Protein AF-A0AAX2KR47-F1 (afdb_monomer)

Mean predicted aligned error: 14.79 Å

Solvent-accessible surface area (backbone atoms only — not comparable to full-atom values): 19897 Å² total; per-residue (Å²): 99,42,64,70,44,59,33,36,40,36,40,37,37,14,27,56,88,40,86,80,49,62,34,13,30,30,42,74,47,78,45,76,43,51,73,66,91,73,93,83,86,84,72,84,87,53,85,56,82,41,68,33,76,86,22,52,58,87,57,98,86,41,70,37,76,49,79,47,80,48,58,88,61,100,63,68,72,92,28,66,79,88,88,84,87,84,89,69,97,44,74,68,74,68,53,79,80,75,80,68,49,77,36,69,67,80,43,83,48,71,55,79,46,62,45,72,36,90,46,97,84,62,75,76,40,74,33,88,84,54,60,44,36,42,38,38,40,32,29,57,42,67,40,96,62,47,60,72,63,32,51,36,50,36,81,45,89,47,54,65,44,70,45,76,48,78,50,74,50,60,24,37,84,44,74,56,98,92,41,72,27,10,29,40,84,36,76,40,40,28,74,94,48,55,82,60,46,50,42,28,42,63,85,49,89,48,66,80,80,17,45,38,46,79,52,93,57,100,60,92,70,92,56,48,91,52,26,31,33,74,45,84,41,82,93,46,28,25,33,44,34,33,24,51,88,47,44,70,40,48,35,37,36,32,36,25,25,51,39,81,40,83,36,70,41,78,42,85,75,53,43,82,73,72,63,41,69,48,78,48,78,46,67,47,98,88,66,47,42,35,36,41,35,29,72,25,28,36,61,74,43,69,64,80,80,89,66,99,57,96,85,54,72,43,56,37,34,32,39,47,35,63,32,101,86,68,43,51,63,50,77,48,73,63,82,130

Structure (mmCIF, N/CA/C/O backbone):
data_AF-A0AAX2KR47-F1
#
_entry.id   AF-A0AAX2KR47-F1
#
loop_
_atom_site.group_PDB
_atom_site.id
_atom_site.type_symbol
_atom_site.label_atom_id
_atom_site.label_alt_id
_atom_site.label_comp_id
_atom_site.label_asym_id
_atom_site.label_entity_id
_atom_site.label_seq_id
_atom_site.pdbx_PDB_ins_code
_atom_site.Cartn_x
_atom_site.Cartn_y
_atom_site.Cartn_z
_atom_site.occupancy
_atom_site.B_iso_or_equiv
_atom_site.auth_seq_id
_atom_site.auth_comp_id
_atom_site.auth_asym_id
_atom_site.auth_atom_id
_atom_site.pdbx_PDB_model_num
ATOM 1 N N . MET A 1 1 ? -0.836 0.791 -44.572 1.00 51.19 1 MET A N 1
ATOM 2 C CA . MET A 1 1 ? -0.886 1.772 -43.471 1.00 51.19 1 MET A CA 1
ATOM 3 C C . MET A 1 1 ? -2.348 2.103 -43.274 1.00 51.19 1 MET A C 1
ATOM 5 O O . MET A 1 1 ? -2.976 2.379 -44.293 1.00 51.19 1 MET A O 1
ATOM 9 N N . PRO A 1 2 ? -2.886 2.009 -42.049 1.00 55.94 2 PRO A N 1
ATOM 10 C CA . PRO A 1 2 ? -4.302 2.253 -41.813 1.00 55.94 2 PRO A CA 1
ATOM 11 C C . PRO A 1 2 ? -4.667 3.659 -42.298 1.00 55.94 2 PRO A C 1
ATOM 13 O O . PRO A 1 2 ? -3.906 4.610 -42.105 1.00 55.94 2 PRO A O 1
ATOM 16 N N . LYS A 1 3 ? -5.783 3.749 -43.020 1.00 62.38 3 LYS A N 1
ATOM 17 C CA . LYS A 1 3 ? -6.359 5.004 -43.503 1.00 62.38 3 LYS A CA 1
ATOM 18 C C . LYS A 1 3 ? -7.079 5.682 -42.336 1.00 62.38 3 LYS A C 1
ATOM 20 O O . LYS A 1 3 ? -7.532 4.990 -41.423 1.00 62.38 3 LYS A O 1
ATOM 25 N N . ASP A 1 4 ? -7.186 7.004 -42.362 1.00 71.38 4 ASP A N 1
ATOM 26 C CA . ASP A 1 4 ? -8.007 7.712 -41.381 1.00 71.38 4 ASP A CA 1
ATOM 27 C C . ASP A 1 4 ? -9.444 7.175 -41.448 1.00 71.38 4 ASP A C 1
ATOM 29 O O . ASP A 1 4 ? -10.001 7.059 -42.541 1.00 71.38 4 ASP A O 1
ATOM 33 N N . GLY A 1 5 ? -10.013 6.790 -40.308 1.00 77.44 5 GLY A N 1
ATOM 34 C CA . GLY A 1 5 ? -11.323 6.145 -40.276 1.00 77.44 5 GLY A CA 1
ATOM 35 C C . GLY A 1 5 ? -11.715 5.634 -38.898 1.00 77.44 5 GLY A C 1
ATOM 36 O O . GLY A 1 5 ? -10.968 5.753 -37.926 1.00 77.44 5 GLY A O 1
ATOM 37 N N . THR A 1 6 ? -12.910 5.063 -38.807 1.00 85.50 6 THR A N 1
ATOM 38 C CA . THR A 1 6 ? -13.436 4.502 -37.564 1.00 85.50 6 THR A CA 1
ATOM 39 C C . THR A 1 6 ? -13.220 2.994 -37.522 1.00 85.50 6 THR A C 1
ATOM 41 O O . THR A 1 6 ? -13.554 2.2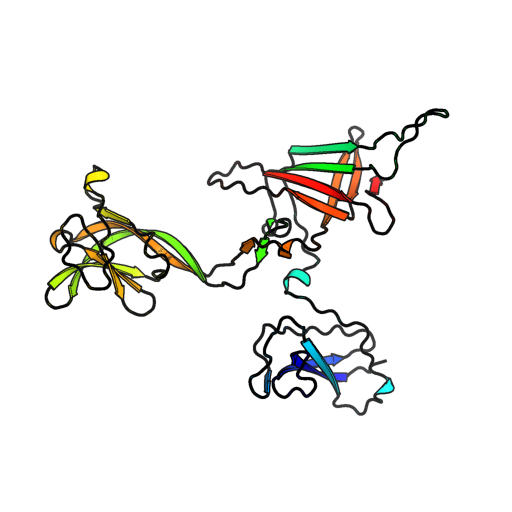64 -38.460 1.00 85.50 6 THR A O 1
ATOM 44 N N . TYR A 1 7 ? -12.656 2.538 -36.410 1.00 86.56 7 TYR A N 1
ATOM 45 C CA . TYR A 1 7 ? -12.307 1.150 -36.159 1.00 86.56 7 TYR A CA 1
ATOM 46 C C . TYR A 1 7 ? -12.920 0.705 -34.837 1.00 86.56 7 TYR A C 1
ATOM 48 O O . TYR A 1 7 ? -13.029 1.489 -33.893 1.00 86.56 7 TYR A O 1
ATOM 56 N N . THR A 1 8 ? -13.274 -0.569 -34.760 1.00 89.88 8 THR A N 1
ATOM 57 C CA . THR A 1 8 ? -13.651 -1.232 -33.517 1.00 89.88 8 THR A CA 1
ATOM 58 C C . THR A 1 8 ? -12.686 -2.380 -33.302 1.00 89.88 8 THR A C 1
ATOM 60 O O . THR A 1 8 ? -12.496 -3.214 -34.185 1.00 89.88 8 THR A O 1
ATOM 63 N N . ILE A 1 9 ? -12.056 -2.416 -32.137 1.00 90.44 9 ILE A N 1
ATOM 64 C CA . ILE A 1 9 ? -11.231 -3.542 -31.721 1.00 90.44 9 ILE A CA 1
ATOM 65 C C . ILE A 1 9 ? -11.978 -4.330 -30.654 1.00 90.44 9 ILE A C 1
ATOM 67 O O . ILE A 1 9 ? -12.508 -3.752 -29.711 1.00 90.44 9 ILE A O 1
ATOM 71 N N . GLU A 1 10 ? -12.054 -5.637 -30.844 1.00 93.50 10 GLU A N 1
ATOM 72 C CA . GLU A 1 10 ? -12.652 -6.593 -29.924 1.00 93.50 10 GLU A CA 1
ATOM 73 C C . GLU A 1 10 ? -11.540 -7.476 -29.360 1.00 93.50 10 GLU A C 1
ATOM 75 O O . GLU A 1 10 ? -10.759 -8.061 -30.113 1.00 93.50 10 GLU A O 1
ATOM 80 N N . PHE A 1 11 ? -11.485 -7.562 -28.037 1.00 93.38 11 PHE A N 1
ATOM 81 C CA . PHE A 1 11 ? -10.611 -8.453 -27.294 1.00 93.38 11 PHE A CA 1
ATOM 82 C C . PHE A 1 11 ? -11.474 -9.503 -26.612 1.00 93.38 11 PHE A C 1
ATOM 84 O O . PHE A 1 11 ? -12.369 -9.162 -25.841 1.00 93.38 11 PHE A O 1
ATOM 91 N N . LYS A 1 12 ? -11.192 -10.775 -26.886 1.00 94.12 12 LYS A N 1
ATOM 92 C CA . LYS A 1 12 ? -11.755 -11.898 -26.134 1.00 94.12 12 LYS A CA 1
ATOM 93 C C . LYS A 1 12 ? -10.664 -12.525 -25.302 1.00 94.12 12 LYS A C 1
ATOM 95 O O . LYS A 1 12 ? -9.603 -12.828 -25.850 1.00 94.12 12 LYS A O 1
ATOM 100 N N . ILE A 1 13 ? -10.935 -12.742 -24.024 1.00 92.88 13 ILE A N 1
ATOM 101 C CA . ILE A 1 13 ? -10.026 -13.416 -23.103 1.00 92.88 13 ILE A CA 1
ATOM 102 C C . ILE A 1 13 ? -10.689 -14.670 -22.545 1.00 92.88 13 ILE A C 1
ATOM 104 O O . ILE A 1 13 ? -11.858 -14.657 -22.170 1.00 92.88 13 ILE A O 1
ATOM 108 N N . ALA A 1 14 ? -9.933 -15.760 -22.528 1.00 92.88 14 ALA A N 1
ATOM 109 C CA . ALA A 1 14 ? -10.319 -17.022 -21.923 1.00 92.88 14 ALA A CA 1
ATOM 110 C C . ALA A 1 14 ? -9.111 -17.661 -21.232 1.00 92.88 14 ALA A C 1
ATOM 112 O O . ALA A 1 14 ? -7.961 -17.239 -21.393 1.00 92.88 14 ALA A O 1
ATOM 113 N N . ALA A 1 15 ? -9.370 -18.717 -20.470 1.00 90.00 15 ALA A N 1
ATOM 114 C CA . ALA A 1 15 ? -8.320 -19.566 -19.932 1.00 90.00 15 ALA A CA 1
ATOM 115 C C . ALA A 1 15 ? -7.513 -20.224 -21.068 1.00 90.00 15 ALA A C 1
ATOM 117 O O . ALA A 1 15 ? -8.067 -20.555 -22.115 1.00 90.00 15 ALA A O 1
ATOM 118 N N . ILE A 1 16 ? -6.212 -20.474 -20.871 1.00 89.00 16 ILE A N 1
ATOM 119 C CA . ILE A 1 16 ? -5.340 -21.033 -21.928 1.00 89.00 16 ILE A CA 1
ATOM 120 C C . ILE A 1 16 ? -5.809 -22.386 -22.504 1.00 89.00 16 ILE A C 1
ATOM 122 O O . ILE A 1 16 ? -5.451 -22.757 -23.620 1.00 89.00 16 ILE A O 1
ATOM 126 N N . ASN A 1 17 ? -6.604 -23.135 -21.741 1.00 88.06 17 ASN A N 1
ATOM 127 C CA . ASN A 1 17 ? -7.195 -24.414 -22.129 1.00 88.06 17 ASN A CA 1
ATOM 128 C C . ASN A 1 17 ? -8.582 -24.294 -22.789 1.00 88.06 17 ASN A C 1
ATOM 130 O O . ASN A 1 17 ? -9.129 -25.321 -23.183 1.00 88.06 17 ASN A O 1
ATOM 134 N N . ASP A 1 18 ? -9.149 -23.090 -22.897 1.00 86.88 18 ASP A N 1
ATOM 135 C CA . ASP A 1 18 ? -10.386 -22.811 -23.633 1.00 86.88 18 ASP A CA 1
ATOM 136 C C . ASP A 1 18 ? -10.097 -21.989 -24.895 1.00 86.88 18 ASP A C 1
ATOM 138 O O . ASP A 1 18 ? -10.447 -20.820 -25.052 1.00 86.88 18 ASP A O 1
ATOM 142 N N . ASN A 1 19 ? -9.447 -22.653 -25.842 1.00 84.38 19 ASN A N 1
ATOM 143 C CA . ASN A 1 19 ? -9.075 -22.123 -27.153 1.00 84.38 19 ASN A CA 1
ATOM 144 C C . ASN A 1 19 ? -10.303 -21.771 -28.019 1.00 84.38 19 ASN A C 1
ATOM 146 O O . ASN A 1 19 ? -10.179 -21.102 -29.044 1.00 84.38 19 ASN A O 1
ATOM 150 N N . SER A 1 20 ? -11.471 -22.292 -27.641 1.00 89.12 20 SER A N 1
ATOM 151 C CA . SER A 1 20 ? -12.761 -22.100 -28.300 1.00 89.12 20 SER A CA 1
ATOM 152 C C . SER A 1 20 ? -13.542 -20.893 -27.783 1.00 89.12 20 SER A C 1
ATOM 154 O O . SER A 1 20 ? -14.540 -20.540 -28.410 1.00 89.12 20 SER A O 1
ATOM 156 N N . PHE A 1 21 ? -13.098 -20.262 -26.689 1.00 91.69 21 PHE A N 1
ATOM 157 C CA . PHE A 1 21 ? -13.807 -19.173 -26.012 1.00 91.69 21 PHE A CA 1
ATOM 158 C C . PHE A 1 21 ? -15.248 -19.554 -25.620 1.00 91.69 21 PHE A C 1
ATOM 160 O O . PHE A 1 21 ? -16.179 -18.779 -25.840 1.00 91.69 21 PHE A O 1
ATOM 167 N N . VAL A 1 22 ? -15.446 -20.761 -25.075 1.00 92.31 22 VAL A N 1
ATOM 168 C CA . VAL A 1 22 ? -16.749 -21.195 -24.535 1.00 92.31 22 VAL A CA 1
ATOM 169 C C . VAL A 1 22 ? -17.115 -20.362 -23.306 1.00 92.31 22 VAL A C 1
ATOM 171 O O . VAL A 1 22 ? -18.255 -19.913 -23.194 1.00 92.31 22 VAL A O 1
ATOM 174 N N . ASN A 1 23 ? -16.140 -20.138 -22.423 1.00 92.38 23 ASN A N 1
ATOM 175 C CA . ASN A 1 23 ? -16.224 -19.300 -21.233 1.00 92.38 23 ASN A CA 1
ATOM 176 C C . ASN A 1 23 ? -15.214 -18.155 -21.367 1.00 92.38 23 ASN A C 1
ATOM 178 O O . ASN A 1 23 ? -14.005 -18.352 -21.207 1.00 92.38 23 ASN A O 1
ATOM 182 N N . ALA A 1 24 ? -15.698 -16.968 -21.724 1.00 93.81 24 ALA A N 1
ATOM 183 C CA . ALA A 1 24 ? -14.835 -15.857 -22.099 1.00 93.81 24 ALA A CA 1
ATOM 184 C C . ALA A 1 24 ? -15.454 -14.503 -21.777 1.00 93.81 24 ALA A C 1
ATOM 186 O O . ALA A 1 24 ? -16.667 -14.326 -21.884 1.00 93.81 24 ALA A O 1
ATOM 187 N N . ASP A 1 25 ? -14.591 -13.535 -21.500 1.00 95.62 25 ASP A N 1
ATOM 188 C CA . ASP A 1 25 ? -14.977 -12.136 -21.367 1.00 95.62 25 ASP A CA 1
ATOM 189 C C . ASP A 1 25 ? -14.623 -11.381 -22.647 1.00 95.62 25 ASP A C 1
ATOM 191 O O . ASP A 1 25 ? -13.567 -11.597 -23.257 1.00 95.62 25 ASP A O 1
ATOM 195 N N . VAL A 1 26 ? -15.532 -10.510 -23.082 1.00 94.94 26 VAL A N 1
ATOM 196 C CA . VAL A 1 26 ? -15.409 -9.759 -24.329 1.00 94.94 26 VAL A CA 1
ATOM 197 C C . VAL A 1 26 ? -15.421 -8.262 -24.044 1.00 94.94 26 VAL A C 1
ATOM 199 O O . VAL A 1 26 ? -16.364 -7.711 -23.472 1.00 94.94 26 VAL A O 1
ATOM 202 N N . TYR A 1 27 ? -14.373 -7.595 -24.514 1.00 95.00 27 TYR A N 1
ATOM 203 C CA . TYR A 1 27 ? -14.159 -6.158 -24.398 1.00 95.00 27 TYR A CA 1
ATOM 204 C C . TYR A 1 27 ? -14.120 -5.551 -25.791 1.00 95.00 27 TYR A C 1
ATOM 206 O O . TYR A 1 27 ? -13.477 -6.106 -26.688 1.00 95.00 27 TYR A O 1
ATOM 214 N N . ARG A 1 28 ? -14.766 -4.402 -25.998 1.00 93.25 28 ARG A N 1
ATOM 215 C CA . ARG A 1 28 ? -14.703 -3.700 -27.278 1.00 93.25 28 ARG A CA 1
ATOM 216 C C . ARG A 1 28 ? -14.252 -2.267 -27.063 1.00 93.25 28 ARG A C 1
ATOM 218 O O . ARG A 1 28 ? -14.383 -1.664 -26.006 1.00 93.25 28 ARG A O 1
ATOM 225 N N . LYS A 1 29 ? -13.622 -1.706 -28.086 1.00 91.25 29 LYS A N 1
ATOM 226 C CA . LYS A 1 29 ? -13.237 -0.299 -28.081 1.00 91.25 29 LYS A CA 1
ATOM 227 C C . LYS A 1 29 ? -13.364 0.265 -29.475 1.00 91.25 29 LYS A C 1
ATOM 229 O O . LYS A 1 29 ? -12.688 -0.173 -30.405 1.00 91.25 29 LYS A O 1
ATOM 234 N N . LYS A 1 30 ? -14.227 1.264 -29.614 1.00 90.31 30 LYS A N 1
ATOM 235 C CA . LYS A 1 30 ? -14.339 2.055 -30.837 1.00 90.31 30 LYS A CA 1
ATOM 236 C C . LYS A 1 30 ? -13.329 3.198 -30.780 1.00 90.31 30 LYS A C 1
ATOM 238 O O . LYS A 1 30 ? -13.245 3.896 -29.772 1.00 90.31 30 LYS A O 1
ATOM 243 N N . PHE A 1 31 ? -12.553 3.391 -31.841 1.00 87.38 31 PHE A N 1
ATOM 244 C CA . PHE A 1 31 ? -11.571 4.468 -31.934 1.00 87.38 31 PHE A CA 1
ATOM 245 C C . PHE A 1 31 ? -11.479 5.028 -33.354 1.00 87.38 31 PHE A C 1
ATOM 247 O O . PHE A 1 31 ? -11.777 4.353 -34.342 1.00 87.38 31 PHE A O 1
ATOM 254 N N . THR A 1 32 ? -11.049 6.282 -33.453 1.00 85.31 32 THR A N 1
ATOM 255 C CA . THR A 1 32 ? -10.705 6.905 -34.733 1.00 85.31 32 THR A CA 1
ATOM 256 C C . THR A 1 32 ? -9.234 6.636 -35.002 1.00 85.31 32 THR A C 1
ATOM 258 O O . THR A 1 32 ? -8.365 7.184 -34.326 1.00 85.31 32 THR A O 1
ATOM 261 N N . GLY A 1 33 ? -8.955 5.752 -35.954 1.00 79.81 33 GLY A N 1
ATOM 262 C CA . GLY A 1 33 ? -7.599 5.458 -36.388 1.00 79.81 33 GLY A CA 1
ATOM 263 C C . GLY A 1 33 ? -7.101 6.568 -37.298 1.00 79.81 33 GLY A C 1
ATOM 264 O O . GLY A 1 33 ? -7.831 7.030 -38.172 1.00 79.81 33 GLY A O 1
ATOM 265 N N . THR A 1 34 ? -5.858 6.982 -37.091 1.00 78.12 34 THR A N 1
ATOM 266 C CA . THR A 1 34 ? -5.142 7.908 -37.975 1.00 78.12 34 THR A CA 1
ATOM 267 C C . THR A 1 34 ? -4.001 7.187 -38.679 1.00 78.12 34 THR A C 1
ATOM 269 O O . THR A 1 34 ? -3.545 6.125 -38.238 1.00 78.12 34 THR A O 1
ATOM 272 N N . LYS A 1 35 ? -3.510 7.747 -39.783 1.00 74.50 35 LYS A N 1
ATOM 273 C CA . LYS A 1 35 ? -2.330 7.216 -40.467 1.00 74.50 35 LYS A CA 1
ATOM 274 C C . LYS A 1 35 ? -1.119 7.177 -39.526 1.00 74.50 35 LYS A C 1
ATOM 276 O O . LYS A 1 35 ? -0.537 8.207 -39.206 1.00 74.50 35 LYS A O 1
ATOM 281 N N . GLY A 1 36 ? -0.676 5.971 -39.173 1.00 75.56 36 GLY A N 1
ATOM 282 C CA . GLY A 1 36 ? 0.505 5.755 -38.338 1.00 75.56 36 GLY A CA 1
ATOM 283 C C . GLY A 1 36 ? 0.251 4.756 -37.214 1.00 75.56 36 GLY A C 1
ATOM 284 O O . GLY A 1 36 ? -0.505 3.798 -37.384 1.00 75.56 36 GLY A O 1
ATOM 285 N N . TYR A 1 37 ? 0.931 4.968 -36.088 1.00 79.00 37 TYR A N 1
ATOM 286 C CA . TYR A 1 37 ? 0.795 4.156 -34.883 1.00 79.00 37 TYR A CA 1
ATOM 287 C C . TYR A 1 37 ? -0.395 4.640 -34.050 1.00 79.00 37 TYR A C 1
ATOM 289 O O . TYR A 1 37 ? -0.480 5.821 -33.725 1.00 79.00 37 TYR A O 1
ATOM 297 N N . ASN A 1 38 ? -1.301 3.724 -33.704 1.00 83.75 38 ASN A N 1
ATOM 298 C CA . ASN A 1 38 ? -2.479 4.015 -32.891 1.00 83.75 38 ASN A CA 1
ATOM 299 C C . ASN A 1 38 ? -2.411 3.144 -31.625 1.00 83.75 38 ASN A C 1
ATOM 301 O O . ASN A 1 38 ? -2.671 1.943 -31.723 1.00 83.75 38 ASN A O 1
ATOM 305 N N . PRO A 1 39 ? -2.020 3.696 -30.461 1.00 83.94 39 PRO A N 1
ATOM 306 C CA . PRO A 1 39 ? -1.954 2.928 -29.225 1.00 83.94 39 PRO A CA 1
ATOM 307 C C . PRO A 1 39 ? -3.363 2.562 -28.751 1.00 83.94 39 PRO A C 1
ATOM 309 O O . PRO A 1 39 ? -4.243 3.418 -28.655 1.00 83.94 39 PRO A O 1
ATOM 312 N N . ILE A 1 40 ? -3.564 1.286 -28.427 1.00 87.19 40 ILE A N 1
ATOM 313 C CA . ILE A 1 40 ? -4.817 0.769 -27.880 1.00 87.19 40 ILE A CA 1
ATOM 314 C C . ILE A 1 40 ? -4.544 0.199 -26.494 1.00 87.19 40 ILE A C 1
ATOM 316 O O . ILE A 1 40 ? -3.646 -0.614 -26.314 1.00 87.19 40 ILE A O 1
ATOM 320 N N . PHE A 1 41 ? -5.366 0.622 -25.539 1.00 85.75 41 PHE A N 1
ATOM 321 C CA . PHE A 1 41 ? -5.384 0.123 -24.170 1.00 85.75 41 PHE A CA 1
ATOM 322 C C . PHE A 1 41 ? -6.764 -0.456 -23.860 1.00 85.75 41 PHE A C 1
ATOM 324 O O . PHE A 1 41 ? -7.774 0.198 -24.167 1.00 85.75 41 PHE A O 1
ATOM 331 N N . ILE A 1 42 ? -6.769 -1.647 -23.265 1.00 86.25 42 ILE A N 1
ATOM 332 C CA . ILE A 1 42 ? -7.935 -2.357 -22.742 1.00 86.25 42 ILE A CA 1
ATOM 333 C C . ILE A 1 42 ? -7.616 -2.740 -21.303 1.00 86.25 42 ILE A C 1
ATOM 335 O O . ILE A 1 42 ? -6.550 -3.287 -21.034 1.00 86.25 42 ILE A O 1
ATOM 339 N N . ASP A 1 43 ? -8.548 -2.437 -20.413 1.00 84.00 43 ASP A N 1
ATOM 340 C CA . ASP A 1 43 ? -8.482 -2.797 -19.006 1.00 84.00 43 ASP A CA 1
ATOM 341 C C . ASP A 1 43 ? -9.330 -4.055 -18.795 1.00 84.00 43 ASP A C 1
ATOM 343 O O . ASP A 1 43 ? -10.514 -4.048 -19.122 1.00 84.00 43 ASP A O 1
ATOM 347 N N . PHE A 1 44 ? -8.736 -5.143 -18.305 1.00 82.19 44 PHE A N 1
ATOM 348 C CA . PHE A 1 44 ? -9.480 -6.368 -17.989 1.00 82.19 44 PHE A CA 1
ATOM 349 C C . PHE A 1 44 ? -10.083 -6.351 -16.576 1.00 82.19 44 PHE A C 1
ATOM 351 O O . PHE A 1 44 ? -10.875 -7.228 -16.252 1.00 82.19 44 PHE A O 1
ATOM 358 N N . SER A 1 45 ? -9.759 -5.357 -15.740 1.00 76.75 45 SER A N 1
ATOM 359 C CA . SER A 1 45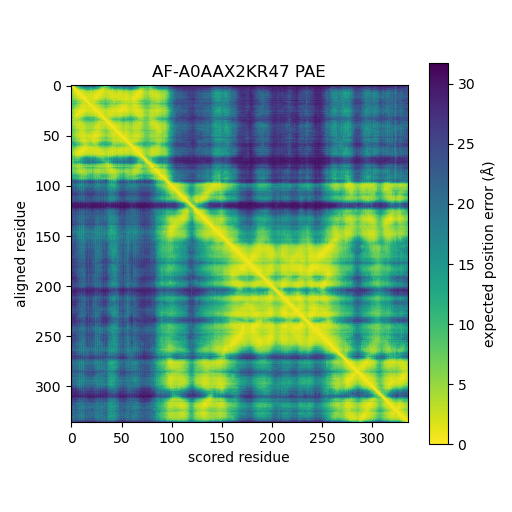 ? -10.335 -5.220 -14.393 1.00 76.75 45 SER A CA 1
ATOM 360 C C . SER A 1 45 ? -11.745 -4.624 -14.396 1.00 76.75 45 SER A C 1
ATOM 362 O O . SER A 1 45 ? -12.491 -4.770 -13.426 1.00 76.75 45 SER A O 1
ATOM 364 N N . VAL A 1 46 ? -12.139 -3.958 -15.486 1.00 83.25 46 VAL A N 1
ATOM 365 C CA . VAL A 1 46 ? -13.500 -3.438 -15.633 1.00 83.25 46 VAL A CA 1
ATOM 366 C C . VAL A 1 46 ? -14.461 -4.547 -16.046 1.00 83.25 46 VAL A C 1
ATOM 368 O O . VAL A 1 46 ? -14.079 -5.532 -16.677 1.00 83.25 46 VAL A O 1
ATOM 371 N N . VAL A 1 47 ? -15.739 -4.359 -15.711 1.00 87.12 47 VAL A N 1
ATOM 372 C CA . VAL A 1 47 ? -16.803 -5.283 -16.118 1.00 87.12 47 VAL A CA 1
ATOM 373 C C . VAL A 1 47 ? -16.811 -5.393 -17.651 1.00 87.12 47 VAL A C 1
ATOM 375 O O . VAL A 1 47 ? -16.884 -4.355 -18.318 1.00 87.12 47 VAL A O 1
ATOM 378 N N . PRO A 1 48 ? -16.733 -6.611 -18.217 1.00 91.62 48 PRO A N 1
ATOM 379 C CA . PRO A 1 48 ? -16.734 -6.801 -19.662 1.00 91.62 48 PRO A CA 1
ATOM 380 C C . PRO A 1 48 ? -18.060 -6.359 -20.283 1.00 91.62 48 PRO A C 1
ATOM 382 O O . PRO A 1 48 ? -19.113 -6.372 -19.644 1.00 91.62 48 PRO A O 1
ATOM 385 N N . GLU A 1 49 ? -18.017 -5.993 -21.563 1.00 93.75 49 GLU A N 1
ATOM 386 C CA . GLU A 1 49 ? -19.229 -5.625 -22.302 1.00 93.75 49 GLU A CA 1
ATOM 387 C C . GLU A 1 49 ? -20.143 -6.828 -22.537 1.00 93.75 49 GLU A C 1
ATOM 389 O O . GLU A 1 49 ? -21.362 -6.686 -22.624 1.00 93.75 49 GLU A O 1
ATOM 394 N N . GLU A 1 50 ? -19.549 -8.012 -22.666 1.00 95.25 50 GLU A N 1
ATOM 395 C CA . GLU A 1 50 ? -20.254 -9.263 -22.888 1.00 95.25 50 GLU A CA 1
ATOM 396 C C . GLU A 1 50 ? -19.499 -10.414 -22.216 1.00 95.25 50 GLU A C 1
ATOM 398 O O . GLU A 1 50 ? -18.275 -10.508 -22.301 1.00 95.25 50 GLU A O 1
ATOM 403 N N . VAL A 1 51 ? -20.259 -11.296 -21.566 1.00 95.19 51 VAL A N 1
ATOM 404 C CA . VAL A 1 51 ? -19.774 -12.502 -20.889 1.00 95.19 51 VAL A CA 1
ATOM 405 C C . VAL A 1 51 ? -20.327 -13.714 -21.635 1.00 95.19 51 VAL A C 1
ATOM 407 O O . VAL A 1 51 ? -21.544 -13.874 -21.748 1.00 95.19 51 VAL A O 1
ATOM 410 N N . LEU A 1 52 ? -19.444 -14.559 -22.164 1.00 93.75 52 LEU A N 1
ATOM 411 C CA . LEU A 1 52 ? -19.792 -15.829 -22.801 1.00 93.75 52 LEU A CA 1
ATOM 412 C C . LEU A 1 52 ? -19.710 -16.956 -21.771 1.00 93.75 52 LEU A C 1
ATOM 414 O O . LEU A 1 52 ? -18.718 -17.063 -21.050 1.00 93.75 52 LEU A O 1
ATOM 418 N N . GLY A 1 53 ? -20.739 -17.805 -21.717 1.00 93.00 53 GLY A N 1
ATOM 419 C CA . GLY A 1 53 ? -20.794 -18.918 -20.769 1.00 93.00 53 GLY A CA 1
ATOM 420 C C . GLY A 1 53 ? -20.736 -18.432 -19.318 1.00 93.00 53 GLY A C 1
ATOM 421 O O . GLY A 1 53 ? -21.574 -17.637 -18.898 1.00 93.00 53 GLY A O 1
ATOM 422 N N . GLU A 1 54 ? -19.745 -18.911 -18.567 1.00 91.38 54 GLU A N 1
ATOM 423 C CA . GLU A 1 54 ? -19.462 -18.504 -17.179 1.00 91.38 54 GLU A CA 1
ATOM 424 C C . GLU A 1 54 ? -18.471 -17.327 -17.068 1.00 91.38 54 GLU A C 1
ATOM 426 O O . GLU A 1 54 ? -18.067 -16.964 -15.962 1.00 91.38 54 GLU A O 1
ATOM 431 N N . GLY A 1 55 ? -18.067 -16.735 -18.195 1.00 88.19 55 GLY A N 1
ATOM 432 C CA . GLY A 1 55 ? -17.025 -15.711 -18.247 1.00 88.19 55 GLY A CA 1
ATOM 433 C C . GLY A 1 55 ? -15.619 -16.268 -18.090 1.00 88.19 55 GLY A C 1
ATOM 434 O O . GLY A 1 55 ? -15.415 -17.475 -17.922 1.00 88.19 55 GLY A O 1
ATOM 435 N N . TRP A 1 56 ? -14.622 -15.396 -18.186 1.00 90.06 56 TRP A N 1
ATOM 436 C CA . TRP A 1 56 ? -13.237 -15.826 -18.043 1.00 90.06 56 TRP A CA 1
ATOM 437 C C . TRP A 1 56 ? -12.953 -16.299 -16.610 1.00 90.06 56 TRP A C 1
ATOM 439 O O . TRP A 1 56 ? -13.035 -15.553 -15.639 1.00 90.06 56 TRP A O 1
ATOM 449 N N . GLN A 1 57 ? -12.566 -17.570 -16.491 1.00 85.50 57 GLN A N 1
ATOM 450 C CA . GLN A 1 57 ? -12.128 -18.171 -15.235 1.00 85.50 57 GLN A CA 1
ATOM 451 C C . GLN A 1 57 ? -10.596 -18.154 -15.174 1.00 85.50 57 GLN A C 1
ATOM 453 O O . GLN A 1 57 ? -9.924 -18.927 -15.867 1.00 85.50 57 GLN A O 1
ATOM 458 N N . ALA A 1 58 ? -10.040 -17.251 -14.365 1.00 78.19 58 ALA A N 1
ATOM 459 C CA . ALA A 1 58 ? -8.598 -17.124 -14.183 1.00 78.19 58 ALA A CA 1
ATOM 460 C C . ALA A 1 58 ? -7.975 -18.438 -13.674 1.00 78.19 58 ALA A C 1
ATOM 462 O O . ALA A 1 58 ? -8.534 -19.126 -12.818 1.00 78.19 58 ALA A O 1
ATOM 463 N N . ASN A 1 59 ? -6.801 -18.796 -14.200 1.00 78.75 59 ASN A N 1
ATOM 464 C CA . ASN A 1 59 ? -6.023 -19.934 -13.720 1.00 78.75 59 ASN A CA 1
ATOM 465 C C . ASN A 1 59 ? -4.515 -19.660 -13.806 1.00 78.75 59 ASN A C 1
ATOM 467 O O . ASN A 1 59 ? -4.068 -18.775 -14.532 1.00 78.75 59 ASN A O 1
ATOM 471 N N . GLU A 1 60 ? -3.726 -20.464 -13.095 1.00 78.94 60 GLU A N 1
ATOM 472 C CA . GLU A 1 60 ? -2.265 -20.309 -13.003 1.00 78.94 60 GLU A CA 1
ATOM 473 C C . GLU A 1 60 ? -1.511 -20.645 -14.303 1.00 78.94 60 GLU A C 1
ATOM 475 O O . GLU A 1 60 ? -0.308 -20.420 -14.403 1.00 78.94 60 GLU A O 1
ATOM 480 N N . ARG A 1 61 ? -2.180 -21.218 -15.311 1.00 80.25 61 ARG A N 1
ATOM 481 C CA . ARG A 1 61 ? -1.533 -21.648 -16.563 1.00 80.25 61 ARG A CA 1
ATOM 482 C C . ARG A 1 61 ? -1.458 -20.541 -17.610 1.00 80.25 61 ARG A C 1
ATOM 484 O O . ARG A 1 61 ? -0.731 -20.697 -18.589 1.00 80.25 61 ARG A O 1
ATOM 491 N N . GLY A 1 62 ? -2.202 -19.455 -17.415 1.00 82.12 62 GLY A N 1
ATOM 492 C CA . GLY A 1 62 ? -2.217 -18.291 -18.291 1.00 82.12 62 GLY A CA 1
ATOM 493 C C . GLY A 1 62 ? -3.503 -18.146 -19.101 1.00 82.12 62 GLY A C 1
ATOM 494 O O . GLY A 1 62 ? -4.513 -18.820 -18.875 1.00 82.12 62 GLY A O 1
ATOM 495 N N . VAL A 1 63 ? -3.453 -17.236 -20.070 1.00 87.56 63 VAL A N 1
ATOM 496 C CA . VAL A 1 63 ? -4.625 -16.750 -20.808 1.00 87.56 63 VAL A CA 1
ATOM 497 C C . VAL A 1 63 ? -4.481 -16.974 -22.309 1.00 87.56 63 VAL A C 1
ATOM 499 O O . VAL A 1 63 ? -3.377 -16.969 -22.854 1.00 87.56 63 VAL A O 1
ATOM 502 N N . TYR A 1 64 ? -5.612 -17.151 -22.985 1.00 89.62 64 TYR A N 1
ATOM 503 C CA . TYR A 1 64 ? -5.710 -17.125 -24.438 1.00 89.62 64 TYR A CA 1
ATOM 504 C C . TYR A 1 64 ? -6.492 -15.881 -24.857 1.00 89.62 64 TYR A C 1
ATOM 506 O O . TYR A 1 64 ? -7.613 -15.666 -24.396 1.00 89.62 64 TYR A O 1
ATOM 514 N N . VAL A 1 65 ? -5.887 -15.044 -25.705 1.00 90.25 65 VAL A N 1
ATOM 515 C CA . VAL A 1 65 ? -6.460 -13.755 -26.116 1.00 90.25 65 VAL A CA 1
ATOM 516 C C . VAL A 1 65 ? -6.636 -13.718 -27.628 1.00 90.25 65 VAL A C 1
ATOM 518 O O . VAL A 1 65 ? -5.683 -13.930 -28.378 1.00 90.25 65 VAL A O 1
ATOM 521 N N . SER A 1 66 ? -7.853 -13.412 -28.076 1.00 91.62 66 SER A N 1
ATOM 522 C CA . SER A 1 66 ? -8.163 -13.130 -29.479 1.00 91.62 66 SER A CA 1
ATOM 523 C C . SER A 1 66 ? -8.377 -11.636 -29.668 1.00 91.62 66 SER A C 1
ATOM 525 O O . SER A 1 66 ? -9.155 -11.026 -28.939 1.00 91.62 66 SER A O 1
ATOM 527 N N . ILE A 1 67 ? -7.722 -11.065 -30.679 1.00 90.50 67 ILE A N 1
ATOM 528 C CA . ILE A 1 67 ? -7.827 -9.648 -31.033 1.00 90.50 67 ILE A CA 1
ATOM 529 C C . ILE A 1 67 ? -8.403 -9.546 -32.442 1.00 90.50 67 ILE A C 1
ATOM 531 O O . ILE A 1 67 ? -7.768 -9.969 -33.410 1.00 90.50 67 ILE A O 1
ATOM 535 N N . THR A 1 68 ? -9.584 -8.950 -32.561 1.00 89.50 68 THR A N 1
ATOM 536 C CA . THR A 1 68 ? -10.271 -8.747 -33.838 1.00 89.50 68 THR A CA 1
ATOM 537 C C . THR A 1 68 ? -10.423 -7.257 -34.100 1.00 89.50 68 THR A C 1
ATOM 539 O O . THR A 1 68 ? -10.966 -6.534 -33.272 1.00 89.50 68 THR A O 1
ATOM 542 N N . VAL A 1 69 ? -9.979 -6.786 -35.265 1.00 86.81 69 VAL A N 1
ATOM 543 C CA . VAL A 1 69 ? -10.180 -5.396 -35.697 1.00 86.81 69 VAL A CA 1
ATOM 544 C C . VAL A 1 69 ? -11.212 -5.374 -36.814 1.00 86.81 69 VAL A C 1
ATOM 546 O O . VAL A 1 69 ? -11.025 -6.013 -37.849 1.00 86.81 69 VAL A O 1
ATOM 549 N N . THR A 1 70 ? -12.285 -4.620 -36.616 1.00 86.56 70 THR A N 1
ATOM 550 C CA . THR A 1 70 ? -13.311 -4.349 -37.622 1.00 86.56 70 THR A CA 1
ATOM 551 C C . THR A 1 70 ? -13.324 -2.863 -37.971 1.00 86.56 70 THR A C 1
ATOM 553 O O . THR A 1 70 ? -12.902 -2.007 -37.193 1.00 86.56 70 THR A O 1
ATOM 556 N N . THR A 1 71 ? -13.765 -2.542 -39.182 1.00 81.38 71 THR A N 1
ATOM 557 C CA . THR A 1 71 ? -13.902 -1.166 -39.665 1.00 81.38 71 THR A CA 1
ATOM 558 C C . THR A 1 71 ? -15.175 -1.055 -40.492 1.00 81.38 71 THR A C 1
ATOM 560 O O . THR A 1 71 ? -15.609 -2.031 -41.103 1.00 81.38 71 THR A O 1
ATOM 563 N N . GLU A 1 72 ? -15.796 0.122 -40.460 1.00 73.06 72 GLU A N 1
ATOM 564 C CA . GLU A 1 72 ? -17.008 0.421 -41.230 1.00 73.06 72 GLU A CA 1
ATOM 565 C C . GLU A 1 72 ? -16.692 0.699 -42.716 1.00 73.06 72 GLU A C 1
ATOM 567 O O . GLU A 1 72 ? -17.587 0.643 -43.557 1.00 73.06 72 GLU A O 1
ATOM 572 N N . GLU A 1 73 ? -15.424 0.962 -43.061 1.00 69.06 73 GLU A N 1
ATOM 573 C CA . GLU A 1 73 ? -14.970 1.160 -44.442 1.00 69.06 73 GLU A CA 1
ATOM 574 C C . GLU A 1 73 ? -14.413 -0.143 -45.043 1.00 69.06 73 GLU A C 1
ATOM 576 O O . GLU A 1 73 ? -13.742 -0.918 -44.364 1.00 69.06 73 GLU A O 1
ATOM 581 N N . GLU A 1 74 ? -14.614 -0.374 -46.347 1.00 64.19 74 GLU A N 1
ATOM 582 C CA . GLU A 1 74 ? -13.939 -1.456 -47.083 1.00 64.19 74 GLU A CA 1
ATOM 583 C C . GLU A 1 74 ? -12.434 -1.144 -47.215 1.00 64.19 74 GLU A C 1
ATOM 585 O O . GLU A 1 74 ? -11.946 -0.618 -48.218 1.00 64.19 74 GLU A O 1
ATOM 590 N N . ILE A 1 75 ? -11.671 -1.432 -46.161 1.00 63.66 75 ILE A N 1
ATOM 591 C CA . ILE A 1 75 ? -10.214 -1.304 -46.153 1.00 63.66 75 ILE A CA 1
ATOM 592 C C . ILE A 1 75 ? -9.615 -2.675 -46.483 1.00 63.66 75 ILE A C 1
ATOM 594 O O . ILE A 1 75 ? -9.938 -3.664 -45.819 1.00 63.66 75 ILE A O 1
ATOM 598 N N . PRO A 1 76 ? -8.698 -2.784 -47.464 1.00 61.56 76 PRO A N 1
ATOM 599 C CA . PRO A 1 76 ? -7.979 -4.027 -47.693 1.00 61.56 76 PRO A CA 1
ATOM 600 C C . PRO A 1 76 ? -7.251 -4.460 -46.411 1.00 61.56 76 PRO A C 1
ATOM 602 O O . PRO A 1 76 ? -6.355 -3.753 -45.947 1.00 61.56 76 PRO A O 1
ATOM 605 N N . LEU A 1 77 ? -7.582 -5.645 -45.879 1.00 56.69 77 LEU A N 1
ATOM 606 C CA . LEU A 1 77 ? -7.003 -6.231 -44.651 1.00 56.69 77 LEU A CA 1
ATOM 607 C C . LEU A 1 77 ? -5.465 -6.153 -44.592 1.00 56.69 77 LEU A C 1
ATOM 609 O O . LEU A 1 77 ? -4.883 -6.027 -43.522 1.00 56.69 77 LEU A O 1
ATOM 613 N N . LYS A 1 78 ? -4.800 -6.144 -45.755 1.00 58.34 78 LYS A N 1
ATOM 614 C CA . LYS A 1 78 ? -3.343 -5.993 -45.913 1.00 58.34 78 LYS A CA 1
ATOM 615 C C . LYS A 1 78 ? -2.769 -4.654 -45.416 1.00 58.34 78 LYS A C 1
ATOM 617 O O . LYS A 1 78 ? -1.568 -4.445 -45.545 1.00 58.34 78 LYS A O 1
ATOM 622 N N . GLN A 1 79 ? -3.589 -3.720 -44.930 1.00 66.31 79 GLN A N 1
ATOM 623 C CA . GLN A 1 79 ? -3.140 -2.398 -44.481 1.00 66.31 79 GLN A CA 1
ATOM 624 C C . GLN A 1 79 ? -3.121 -2.208 -42.960 1.00 66.31 79 GLN A C 1
ATOM 626 O O . GLN A 1 79 ? -2.551 -1.202 -42.520 1.00 66.31 79 GLN A O 1
ATOM 631 N N . ILE A 1 80 ? -3.695 -3.142 -42.193 1.00 72.12 80 ILE A N 1
ATOM 632 C CA . ILE A 1 80 ? -3.753 -3.119 -40.728 1.00 72.12 80 ILE A CA 1
ATOM 633 C C . ILE A 1 80 ? -2.747 -4.142 -40.194 1.00 72.12 80 ILE A C 1
ATOM 635 O O . ILE A 1 80 ? -2.770 -5.307 -40.582 1.00 72.12 80 ILE A O 1
ATOM 639 N N . HIS A 1 81 ? -1.862 -3.701 -39.303 1.00 76.00 81 HIS A N 1
ATOM 640 C CA . HIS A 1 81 ? -0.883 -4.557 -38.641 1.00 76.00 81 HIS A CA 1
ATOM 641 C C . HIS A 1 81 ? -0.932 -4.298 -37.138 1.00 76.00 81 HIS A C 1
ATOM 643 O O . HIS A 1 81 ? -0.979 -3.143 -36.717 1.00 76.00 81 HIS A O 1
ATOM 649 N N . ILE A 1 82 ? -0.892 -5.368 -36.348 1.00 79.88 82 ILE A N 1
ATOM 650 C CA . ILE A 1 82 ? -0.668 -5.297 -34.903 1.00 79.88 82 ILE A CA 1
ATOM 651 C C . ILE A 1 82 ? 0.847 -5.366 -34.707 1.00 79.88 82 ILE A C 1
ATOM 653 O O . ILE A 1 82 ? 1.475 -6.316 -35.169 1.00 79.88 82 ILE A O 1
ATOM 657 N N . SER A 1 83 ? 1.446 -4.332 -34.110 1.00 76.44 83 SER A N 1
ATOM 658 C CA . SER A 1 83 ? 2.904 -4.242 -33.966 1.00 76.44 83 SER A CA 1
ATOM 659 C C . SER A 1 83 ? 3.417 -5.035 -32.767 1.00 76.44 83 SER A C 1
ATOM 661 O O . SER A 1 83 ? 4.162 -5.994 -32.927 1.00 76.44 83 SER A O 1
ATOM 663 N N . SER A 1 84 ? 3.025 -4.616 -31.568 1.00 79.62 84 SER A N 1
ATOM 664 C CA . SER A 1 84 ? 3.528 -5.095 -30.286 1.00 79.62 84 SER A CA 1
ATOM 665 C C . SER A 1 84 ? 2.357 -5.238 -29.330 1.00 79.62 84 SER A C 1
ATOM 667 O O . SER A 1 84 ? 1.504 -4.353 -29.263 1.00 79.62 84 SER A O 1
ATOM 669 N N . ILE A 1 85 ? 2.331 -6.348 -28.603 1.00 82.06 85 ILE A N 1
ATOM 670 C CA . ILE A 1 85 ? 1.346 -6.629 -27.564 1.00 82.06 85 ILE A CA 1
ATOM 671 C C . ILE A 1 85 ? 2.125 -6.731 -26.259 1.00 82.06 85 ILE A C 1
ATOM 673 O O . ILE A 1 85 ? 3.089 -7.492 -26.184 1.00 82.06 85 ILE A O 1
ATOM 677 N N . SER A 1 86 ? 1.700 -5.964 -25.262 1.00 80.31 86 SER A N 1
ATOM 678 C CA . SER A 1 86 ? 2.229 -6.019 -23.903 1.00 80.31 86 SER A CA 1
ATOM 679 C C . SER A 1 86 ? 1.068 -6.285 -22.959 1.00 80.31 86 SER A C 1
ATOM 681 O O . SER A 1 86 ? 0.022 -5.647 -23.081 1.00 80.31 86 SER A O 1
ATOM 683 N N . PHE A 1 87 ? 1.260 -7.229 -22.044 1.00 76.56 87 PHE A N 1
ATOM 684 C CA . PHE A 1 87 ? 0.353 -7.463 -20.930 1.00 76.56 87 PHE A CA 1
ATOM 685 C C . PHE A 1 87 ? 0.990 -6.869 -19.685 1.00 76.56 87 PHE A C 1
ATOM 687 O O . PHE A 1 87 ? 2.188 -7.046 -19.469 1.00 76.56 87 PHE A O 1
ATOM 694 N N . TYR A 1 88 ? 0.177 -6.158 -18.919 1.00 73.12 88 TYR A N 1
ATOM 695 C CA . TYR A 1 88 ? 0.558 -5.578 -17.645 1.00 73.12 88 TYR A CA 1
ATOM 696 C C . TYR A 1 88 ? -0.299 -6.235 -16.579 1.00 73.12 88 TYR A C 1
ATOM 698 O O . TYR A 1 88 ? -1.501 -6.420 -16.791 1.00 73.12 88 TYR A O 1
ATOM 706 N N . ASN A 1 89 ? 0.309 -6.602 -15.458 1.00 65.69 89 ASN A N 1
ATOM 707 C CA . ASN A 1 89 ? -0.426 -7.254 -14.376 1.00 65.69 89 ASN A CA 1
ATOM 708 C C . ASN A 1 89 ? -1.267 -6.257 -13.578 1.00 65.69 89 ASN A C 1
ATOM 710 O O . ASN A 1 89 ? -2.216 -6.653 -12.906 1.00 65.69 89 ASN A O 1
ATOM 714 N N . SER A 1 90 ? -0.931 -4.968 -13.645 1.00 63.19 90 SER A N 1
ATOM 715 C CA . SER A 1 90 ? -1.656 -3.921 -12.940 1.00 63.19 90 SER A CA 1
ATOM 716 C C . SER A 1 90 ? -1.534 -2.567 -13.643 1.00 63.19 90 SER A C 1
ATOM 718 O O . SER A 1 90 ? -0.678 -2.364 -14.509 1.00 63.19 90 SER A O 1
ATOM 720 N N . ILE A 1 91 ? -2.405 -1.620 -13.282 1.00 64.69 91 ILE A N 1
ATOM 721 C CA . ILE A 1 91 ? -2.361 -0.261 -13.836 1.00 64.69 91 ILE A CA 1
ATOM 722 C C . ILE A 1 91 ? -1.089 0.482 -13.403 1.00 64.69 91 ILE A C 1
ATOM 724 O O . ILE A 1 91 ? -0.612 1.353 -14.123 1.00 64.69 91 ILE A O 1
ATOM 728 N N . GLU A 1 92 ? -0.501 0.108 -12.266 1.00 60.59 92 GLU A N 1
ATOM 729 C CA . GLU A 1 92 ? 0.757 0.654 -11.753 1.00 60.59 92 GLU A CA 1
ATOM 730 C C . GLU A 1 92 ? 1.934 0.331 -12.679 1.00 60.59 92 GLU A C 1
ATOM 732 O O . GLU A 1 92 ? 2.763 1.203 -12.927 1.00 60.59 92 GLU A O 1
ATOM 737 N N . GLU A 1 93 ? 1.987 -0.869 -13.272 1.00 60.25 93 GLU A N 1
ATOM 738 C CA . GLU A 1 93 ? 3.006 -1.191 -14.285 1.00 60.25 93 GLU A CA 1
ATOM 739 C C . GLU A 1 93 ? 2.873 -0.316 -15.548 1.00 60.25 93 GLU A C 1
ATOM 741 O O . GLU A 1 93 ? 3.826 -0.196 -16.318 1.00 60.25 93 GLU A O 1
ATOM 746 N N . LEU A 1 94 ? 1.710 0.311 -15.776 1.00 62.97 94 LEU A N 1
ATOM 747 C CA . LEU A 1 94 ? 1.495 1.288 -16.847 1.00 62.97 94 LEU A CA 1
ATOM 748 C C . LEU A 1 94 ? 1.890 2.716 -16.423 1.00 62.97 94 LEU A C 1
ATOM 750 O O . LEU A 1 94 ? 2.221 3.533 -17.284 1.00 62.97 94 LEU A O 1
ATOM 754 N N . GLN A 1 95 ? 1.902 3.027 -15.123 1.00 61.91 95 GLN A N 1
ATOM 755 C CA . GLN A 1 95 ? 2.227 4.346 -14.552 1.00 61.91 95 GLN A CA 1
ATOM 756 C C . GLN A 1 95 ? 3.743 4.662 -14.567 1.00 61.91 95 GLN A C 1
ATOM 758 O O . GLN A 1 95 ? 4.277 5.285 -13.654 1.00 61.91 95 GLN A O 1
ATOM 763 N N . ASN A 1 96 ? 4.458 4.282 -15.631 1.00 54.06 96 ASN A N 1
ATOM 764 C CA . ASN A 1 96 ? 5.929 4.266 -15.712 1.00 54.06 96 ASN A CA 1
ATOM 765 C C . ASN A 1 96 ? 6.662 5.626 -15.698 1.00 54.06 96 ASN A C 1
ATOM 767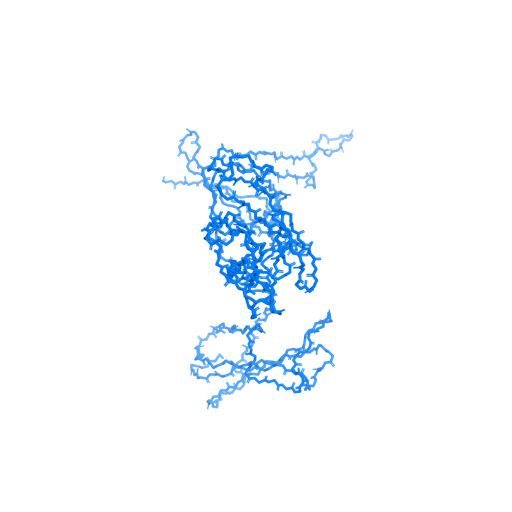 O O . ASN A 1 96 ? 7.873 5.650 -15.894 1.00 54.06 96 ASN A O 1
ATOM 771 N N . ASP A 1 97 ? 5.991 6.741 -15.417 1.00 55.22 97 ASP A N 1
ATOM 772 C CA . ASP A 1 97 ? 6.615 8.074 -15.383 1.00 55.22 97 ASP A CA 1
ATOM 773 C C . ASP A 1 97 ? 6.499 8.762 -14.012 1.00 55.22 97 ASP A C 1
ATOM 775 O O . ASP A 1 97 ? 6.626 9.984 -13.887 1.00 55.22 97 ASP A O 1
ATOM 779 N N . GLU A 1 98 ? 6.269 7.991 -12.950 1.00 68.94 98 GLU A N 1
ATOM 780 C CA . GLU A 1 98 ? 6.198 8.543 -11.604 1.00 68.94 98 GLU A CA 1
ATOM 781 C C . GLU A 1 98 ? 7.585 8.894 -11.044 1.00 68.94 98 GLU A C 1
ATOM 783 O O . GLU A 1 98 ? 8.353 8.055 -10.572 1.00 68.94 98 GLU A O 1
ATOM 788 N N . VAL A 1 99 ? 7.906 10.190 -11.067 1.00 81.19 99 VAL A N 1
ATOM 789 C CA . VAL A 1 99 ? 9.102 10.731 -10.414 1.00 81.19 99 VAL A CA 1
ATOM 790 C C . VAL A 1 99 ? 8.864 10.812 -8.909 1.00 81.19 99 VAL A C 1
ATOM 792 O O . VAL A 1 99 ? 8.081 11.634 -8.429 1.00 81.19 99 VAL A O 1
ATOM 795 N N . VAL A 1 100 ? 9.590 9.995 -8.149 1.00 81.62 100 VAL A N 1
ATOM 796 C CA . VAL A 1 100 ? 9.654 10.112 -6.690 1.00 81.62 100 VAL A CA 1
ATOM 797 C C . VAL A 1 100 ? 10.705 11.154 -6.313 1.00 81.62 100 VAL A C 1
ATOM 799 O O . VAL A 1 100 ? 11.861 11.067 -6.725 1.00 81.62 100 VAL A O 1
ATOM 802 N N . THR A 1 101 ? 10.307 12.155 -5.526 1.00 85.44 101 THR A N 1
ATOM 803 C CA . THR A 1 101 ? 11.200 13.236 -5.084 1.00 85.44 101 THR A CA 1
ATOM 804 C C . THR A 1 101 ? 11.522 13.094 -3.608 1.00 85.44 101 THR A C 1
ATOM 806 O O . THR A 1 101 ? 10.628 12.949 -2.774 1.00 85.44 101 THR A O 1
ATOM 809 N N . ILE A 1 102 ? 12.808 13.202 -3.288 1.00 81.94 102 ILE A N 1
ATOM 810 C CA . ILE A 1 102 ? 13.315 13.165 -1.920 1.00 81.94 102 ILE A CA 1
ATOM 811 C C . ILE A 1 102 ? 13.928 14.522 -1.602 1.00 81.94 102 ILE A C 1
ATOM 813 O O . ILE A 1 102 ? 14.851 14.984 -2.271 1.00 81.94 102 ILE A O 1
ATOM 817 N N . GLY A 1 103 ? 13.350 15.189 -0.610 1.00 80.31 103 GLY A N 1
ATOM 818 C CA . GLY A 1 103 ? 13.716 16.528 -0.178 1.00 80.31 103 GLY A CA 1
ATOM 819 C C . GLY A 1 103 ? 14.404 16.531 1.182 1.00 80.31 103 GLY A C 1
ATOM 820 O O . GLY A 1 103 ? 14.311 15.578 1.957 1.00 80.31 103 GLY A O 1
ATOM 821 N N . CYS A 1 104 ? 15.061 17.654 1.485 1.00 82.75 104 CYS A N 1
ATOM 822 C CA . CYS A 1 104 ? 15.809 17.840 2.731 1.00 82.75 104 CYS A CA 1
ATOM 823 C C . CYS A 1 104 ? 16.864 16.738 2.936 1.00 82.75 104 CYS A C 1
ATOM 825 O O . CYS A 1 104 ? 16.954 16.167 4.017 1.00 82.75 104 CYS A O 1
ATOM 827 N N . ILE A 1 105 ? 17.620 16.423 1.877 1.00 82.56 105 ILE A N 1
ATOM 828 C CA . ILE A 1 105 ? 18.718 15.455 1.937 1.00 82.56 105 ILE A CA 1
ATOM 829 C C . ILE A 1 105 ? 19.822 16.036 2.818 1.00 82.56 105 ILE A C 1
ATOM 831 O O . ILE A 1 105 ? 20.345 17.114 2.528 1.00 82.56 105 ILE A O 1
ATOM 835 N N . THR A 1 106 ? 20.156 15.330 3.891 1.00 80.31 106 THR A N 1
ATOM 836 C CA . THR A 1 106 ? 21.251 15.687 4.801 1.00 80.31 106 THR A CA 1
ATOM 837 C C . THR A 1 106 ? 22.517 14.913 4.478 1.00 80.31 106 THR A C 1
ATOM 839 O O . THR A 1 106 ? 23.613 15.435 4.661 1.00 80.31 106 THR A O 1
ATOM 842 N N . GLU A 1 107 ? 22.369 13.691 3.965 1.00 79.25 107 GLU A N 1
ATOM 843 C CA . GLU A 1 107 ? 23.485 12.821 3.623 1.00 79.25 107 GLU A CA 1
ATOM 844 C C . GLU A 1 107 ? 23.222 12.066 2.319 1.00 79.25 107 GLU A C 1
ATOM 846 O O . GLU A 1 107 ? 22.136 11.532 2.089 1.00 79.25 107 GLU A O 1
ATOM 851 N N . TYR A 1 108 ? 24.254 12.035 1.477 1.00 80.56 108 TYR A N 1
ATOM 852 C CA . TYR A 1 108 ? 24.391 11.126 0.349 1.00 80.56 108 TYR A CA 1
ATOM 853 C C . TYR A 1 108 ? 25.784 10.506 0.440 1.00 80.56 108 TYR A C 1
ATOM 855 O O . TYR A 1 108 ? 26.783 11.147 0.102 1.00 80.56 108 TYR A O 1
ATOM 863 N N . GLY A 1 109 ? 25.840 9.287 0.966 1.00 78.38 109 GLY A N 1
ATOM 864 C CA . GLY A 1 109 ? 27.074 8.588 1.309 1.00 78.38 109 GLY A CA 1
ATOM 865 C C . GLY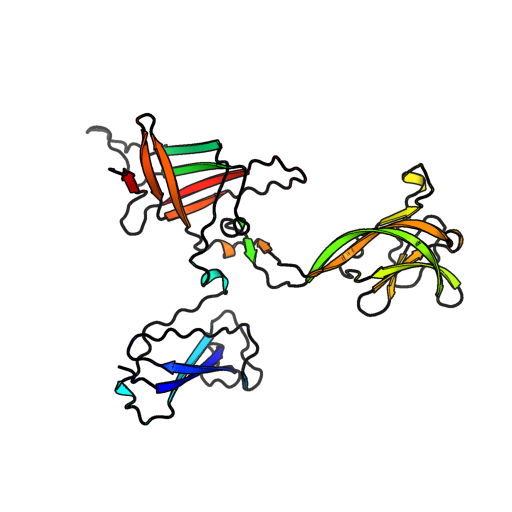 A 1 109 ? 27.103 7.173 0.747 1.00 78.38 109 GLY A C 1
ATOM 866 O O . GLY A 1 109 ? 26.145 6.714 0.129 1.00 78.38 109 GLY A O 1
ATOM 867 N N . GLY A 1 110 ? 28.224 6.482 0.927 1.00 82.38 110 GLY A N 1
ATOM 868 C CA . GLY A 1 110 ? 28.379 5.073 0.573 1.00 82.38 110 GLY A CA 1
ATOM 869 C C . GLY A 1 110 ? 29.667 4.777 -0.184 1.00 82.38 110 GLY A C 1
ATOM 870 O O . GLY A 1 110 ? 30.373 5.676 -0.653 1.00 82.38 110 GLY A O 1
ATOM 871 N N . ASP A 1 111 ? 29.945 3.489 -0.339 1.00 82.44 111 ASP A N 1
ATOM 872 C CA . ASP A 1 111 ? 31.229 2.999 -0.821 1.00 82.44 111 ASP A CA 1
ATOM 873 C C . ASP A 1 111 ? 31.177 2.586 -2.294 1.00 82.44 111 ASP A C 1
AT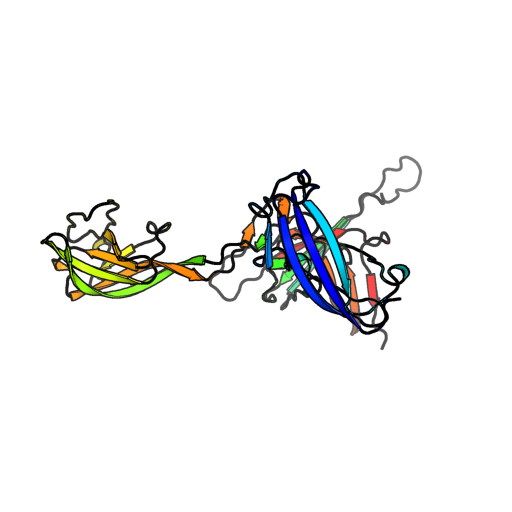OM 875 O O . ASP A 1 111 ? 30.146 2.191 -2.841 1.00 82.44 111 ASP A O 1
ATOM 879 N N . MET A 1 112 ? 32.306 2.742 -2.980 1.00 85.06 112 MET A N 1
ATOM 880 C CA . MET A 1 112 ? 32.570 2.056 -4.244 1.00 85.06 112 MET A CA 1
ATOM 881 C C . MET A 1 112 ? 33.720 1.099 -3.973 1.00 85.06 112 MET A C 1
ATOM 883 O O . MET A 1 112 ? 34.834 1.548 -3.697 1.00 85.06 112 MET A O 1
ATOM 887 N N . THR A 1 113 ? 33.457 -0.200 -4.023 1.00 84.06 113 THR A N 1
ATOM 888 C CA . THR A 1 113 ? 34.450 -1.225 -3.702 1.00 84.06 113 THR A CA 1
ATOM 889 C C . THR A 1 113 ? 34.755 -2.078 -4.924 1.00 84.06 113 THR A C 1
ATOM 891 O O . THR A 1 113 ? 33.920 -2.274 -5.809 1.00 84.06 113 THR A O 1
ATOM 894 N N . MET A 1 114 ? 35.997 -2.545 -5.000 1.00 86.75 114 MET A N 1
ATOM 895 C CA . MET A 1 114 ? 36.454 -3.486 -6.013 1.00 86.75 114 MET A CA 1
ATOM 896 C C . MET A 1 114 ? 37.609 -4.285 -5.424 1.00 86.75 114 MET A C 1
ATOM 898 O O . MET A 1 114 ? 38.582 -3.704 -4.932 1.00 86.75 114 MET A O 1
ATOM 902 N N . ASP A 1 115 ? 37.495 -5.605 -5.477 1.00 84.75 115 ASP A N 1
ATOM 903 C CA . ASP A 1 115 ? 38.513 -6.499 -4.943 1.00 84.75 115 ASP A CA 1
ATOM 904 C C . ASP A 1 115 ? 39.740 -6.554 -5.854 1.00 84.75 115 ASP A C 1
ATOM 906 O O . ASP A 1 115 ? 39.709 -6.234 -7.049 1.00 84.75 115 ASP A O 1
ATOM 910 N N . VAL A 1 116 ? 40.851 -6.985 -5.269 1.00 80.25 116 VAL A N 1
ATOM 911 C CA . VAL A 1 116 ? 42.102 -7.232 -5.978 1.00 80.25 116 VAL A CA 1
ATOM 912 C C . VAL A 1 116 ? 42.164 -8.714 -6.340 1.00 80.25 116 VAL A C 1
ATOM 914 O O . VAL A 1 116 ? 42.055 -9.576 -5.475 1.00 80.25 116 VAL A O 1
ATOM 917 N N . ALA A 1 117 ? 42.361 -9.012 -7.620 1.00 77.25 117 ALA A N 1
ATOM 918 C CA . ALA A 1 117 ? 42.651 -10.351 -8.099 1.00 77.25 117 ALA A CA 1
ATOM 919 C C . ALA A 1 117 ? 44.081 -10.747 -7.702 1.00 77.25 117 ALA A C 1
ATOM 921 O O . ALA A 1 117 ? 45.053 -10.063 -8.049 1.00 77.25 117 ALA A O 1
ATOM 922 N N . ASP A 1 118 ? 44.208 -11.878 -7.007 1.00 66.44 118 ASP A N 1
ATOM 923 C CA . ASP A 1 118 ? 45.500 -12.429 -6.611 1.00 66.44 118 ASP A CA 1
ATOM 924 C C . ASP A 1 118 ? 46.371 -12.720 -7.838 1.00 66.44 118 ASP A C 1
ATOM 926 O O . ASP A 1 118 ? 46.024 -13.506 -8.723 1.00 66.44 118 ASP A O 1
ATOM 930 N N . SER A 1 119 ? 47.555 -12.107 -7.883 1.00 57.50 119 SER A N 1
ATOM 931 C CA . SER A 1 119 ? 48.564 -12.391 -8.900 1.00 57.50 119 SER A CA 1
ATOM 932 C C . SER A 1 119 ? 49.866 -12.802 -8.223 1.00 57.50 119 SER A C 1
ATOM 934 O O . SER A 1 119 ? 50.613 -11.963 -7.721 1.00 57.50 119 SER A O 1
ATOM 936 N N . VAL A 1 120 ? 50.177 -14.096 -8.242 1.00 57.72 120 VAL A N 1
ATOM 937 C CA . VAL A 1 120 ? 51.397 -14.630 -7.612 1.00 57.72 120 VAL A CA 1
ATOM 938 C C . VAL A 1 120 ? 52.675 -14.177 -8.344 1.00 57.72 120 VAL A C 1
ATOM 940 O O . VAL A 1 120 ? 53.761 -14.262 -7.780 1.00 57.72 120 VAL A O 1
ATOM 943 N N . CYS A 1 121 ? 52.597 -13.650 -9.577 1.00 57.28 121 CYS A N 1
ATOM 944 C CA . CYS A 1 121 ? 53.809 -13.317 -10.348 1.00 57.28 121 CYS A CA 1
ATOM 945 C C . CYS A 1 121 ? 53.794 -12.024 -11.186 1.00 57.28 121 CYS A C 1
ATOM 947 O O . CYS A 1 121 ? 54.847 -11.665 -11.703 1.00 57.28 121 CYS A O 1
ATOM 949 N N . PHE A 1 122 ? 52.686 -11.289 -11.326 1.00 55.75 122 PHE A N 1
ATOM 950 C CA . PHE A 1 122 ? 52.670 -10.054 -12.126 1.00 55.75 122 PHE A CA 1
ATOM 951 C C . PHE A 1 122 ? 51.636 -9.071 -11.592 1.00 55.75 122 PHE A C 1
ATOM 953 O O . PHE A 1 122 ? 50.464 -9.272 -11.872 1.00 55.75 122 PHE A O 1
ATOM 960 N N . GLY A 1 123 ? 52.108 -8.039 -10.877 1.00 64.12 123 GLY A N 1
ATOM 961 C CA . GLY A 1 123 ? 51.393 -6.818 -10.474 1.00 64.12 123 GLY A CA 1
ATOM 962 C C . GLY A 1 123 ? 49.894 -6.972 -10.227 1.00 64.12 123 GLY A C 1
ATOM 963 O O . GLY A 1 123 ? 49.132 -7.040 -11.187 1.00 64.12 123 GLY A O 1
ATOM 964 N N . ALA A 1 124 ? 49.496 -6.952 -8.953 1.00 70.38 124 ALA A N 1
ATOM 965 C CA . ALA A 1 124 ? 48.108 -7.065 -8.514 1.00 70.38 124 ALA A CA 1
ATOM 966 C C . ALA A 1 124 ? 47.144 -6.290 -9.434 1.00 70.38 124 ALA A C 1
ATOM 968 O O . ALA A 1 124 ? 47.346 -5.103 -9.707 1.00 70.38 124 ALA A O 1
ATOM 969 N N . LYS A 1 125 ? 46.122 -6.982 -9.946 1.00 78.50 125 LYS A N 1
ATOM 970 C CA . LYS A 1 125 ? 45.092 -6.406 -10.821 1.00 78.50 125 LYS A CA 1
ATOM 971 C C . LYS A 1 125 ? 43.779 -6.343 -10.065 1.00 78.50 125 LYS A C 1
ATOM 973 O O . LYS A 1 125 ? 43.572 -7.116 -9.144 1.00 78.50 125 LYS A O 1
ATOM 978 N N . TYR A 1 126 ? 42.878 -5.461 -10.467 1.00 81.56 126 TYR A N 1
ATOM 979 C CA . TYR A 1 126 ? 41.516 -5.483 -9.943 1.00 81.56 126 TYR A CA 1
ATOM 980 C C . TYR A 1 126 ? 40.708 -6.640 -10.535 1.00 81.56 126 TYR A C 1
ATOM 982 O O . TYR A 1 126 ? 40.895 -6.982 -11.707 1.00 81.56 126 TYR A O 1
ATOM 990 N N . ASP A 1 127 ? 39.807 -7.210 -9.738 1.00 81.31 127 ASP A N 1
ATOM 991 C CA . ASP A 1 127 ? 38.788 -8.147 -10.201 1.00 81.31 127 ASP A CA 1
ATOM 992 C C . ASP A 1 127 ? 37.569 -7.360 -10.730 1.00 81.31 127 ASP A C 1
ATOM 994 O O . ASP A 1 127 ? 36.841 -6.739 -9.958 1.00 81.31 127 ASP A O 1
ATOM 998 N N . PRO A 1 128 ? 37.301 -7.358 -12.049 1.00 76.25 128 PRO A N 1
ATOM 999 C CA . PRO A 1 128 ? 36.182 -6.612 -12.625 1.00 76.25 128 PRO A CA 1
ATOM 1000 C C . PRO A 1 128 ? 34.798 -7.199 -12.287 1.00 76.25 128 PRO A C 1
ATOM 1002 O O . PRO A 1 128 ? 33.780 -6.584 -12.632 1.00 76.25 128 PRO A O 1
ATOM 1005 N N . SER A 1 129 ? 34.744 -8.389 -11.677 1.00 80.69 129 SER A N 1
ATOM 1006 C CA . SER A 1 129 ? 33.508 -9.066 -11.274 1.00 80.69 129 SER A CA 1
ATOM 1007 C C . SER A 1 129 ? 33.071 -8.760 -9.837 1.00 80.69 129 SER A C 1
ATOM 1009 O O . SER A 1 129 ? 31.903 -8.966 -9.522 1.00 80.69 129 SER A O 1
ATOM 1011 N N . SER A 1 130 ? 33.952 -8.193 -9.006 1.00 83.06 130 SER A N 1
ATOM 1012 C CA . SER A 1 130 ? 33.674 -7.845 -7.602 1.00 83.06 130 SER A CA 1
ATOM 1013 C C . SER A 1 130 ? 33.225 -6.396 -7.390 1.00 83.06 130 SER A C 1
ATOM 1015 O O . SER A 1 130 ? 32.975 -5.980 -6.261 1.00 83.06 130 SER A O 1
ATOM 1017 N N . ALA A 1 131 ? 33.129 -5.609 -8.467 1.00 85.25 131 ALA A N 1
ATOM 1018 C CA . ALA A 1 131 ? 32.734 -4.210 -8.381 1.00 85.25 131 ALA A CA 1
ATOM 1019 C C . ALA A 1 131 ? 31.332 -4.071 -7.766 1.00 85.25 131 ALA A C 1
ATOM 1021 O O . ALA A 1 131 ? 30.342 -4.512 -8.357 1.00 85.25 131 ALA A O 1
ATOM 1022 N N . SER A 1 132 ? 31.261 -3.410 -6.612 1.00 87.25 132 SER A N 1
ATOM 1023 C CA . SER A 1 132 ? 30.024 -3.131 -5.890 1.00 87.25 132 SER A CA 1
ATOM 1024 C C . SER A 1 132 ? 29.935 -1.645 -5.576 1.00 87.25 132 SER A C 1
ATOM 1026 O O . SER A 1 132 ? 30.909 -1.012 -5.161 1.00 87.25 132 SER A O 1
ATOM 1028 N N . ILE A 1 133 ? 28.759 -1.067 -5.807 1.00 88.19 133 ILE A N 1
ATOM 1029 C CA . ILE A 1 133 ? 28.484 0.326 -5.476 1.00 88.19 133 ILE A CA 1
ATOM 1030 C C . ILE A 1 133 ? 27.193 0.364 -4.673 1.00 88.19 133 ILE A C 1
ATOM 1032 O O . ILE A 1 133 ? 26.115 0.058 -5.189 1.00 88.19 133 ILE A O 1
ATOM 1036 N N . THR A 1 134 ? 27.312 0.775 -3.417 1.00 89.19 134 THR A N 1
ATOM 1037 C CA . THR A 1 134 ? 26.185 0.984 -2.510 1.00 89.19 134 THR A CA 1
ATOM 1038 C C . THR A 1 134 ? 26.097 2.454 -2.145 1.00 89.19 134 THR A C 1
ATOM 1040 O O . THR A 1 134 ? 27.106 3.162 -2.054 1.00 89.19 134 THR A O 1
ATOM 1043 N N . ARG A 1 135 ? 24.876 2.957 -1.997 1.00 87.50 135 ARG A N 1
ATOM 1044 C CA . ARG A 1 135 ? 24.632 4.336 -1.582 1.00 87.50 135 ARG A CA 1
ATOM 1045 C C . ARG A 1 135 ? 23.539 4.389 -0.539 1.00 87.50 135 ARG A C 1
ATOM 1047 O O . ARG A 1 135 ? 22.544 3.685 -0.656 1.00 87.50 135 ARG A O 1
ATOM 1054 N N . THR A 1 136 ? 23.725 5.281 0.415 1.00 87.81 136 THR A N 1
ATOM 1055 C CA . THR A 1 136 ? 22.801 5.554 1.505 1.00 87.81 136 THR A CA 1
ATOM 1056 C C . THR A 1 136 ? 22.347 6.999 1.391 1.00 87.81 136 THR A C 1
ATOM 1058 O O . THR A 1 136 ? 23.161 7.905 1.175 1.00 87.81 136 THR A O 1
ATOM 1061 N N . PHE A 1 137 ? 21.039 7.211 1.507 1.00 83.06 137 PHE A N 1
ATOM 1062 C CA . PHE A 1 137 ? 20.426 8.533 1.488 1.00 83.06 137 PHE A CA 1
ATOM 1063 C C . PHE A 1 137 ? 19.700 8.764 2.792 1.00 83.06 137 PHE A C 1
ATOM 1065 O O . PHE A 1 137 ? 18.846 7.960 3.163 1.00 83.06 137 PHE A O 1
ATOM 1072 N N . THR A 1 138 ? 19.957 9.918 3.395 1.00 84.00 138 THR A N 1
ATOM 1073 C CA . THR A 1 138 ? 19.205 10.382 4.558 1.00 84.00 138 THR A CA 1
ATOM 1074 C C . THR A 1 138 ? 18.439 11.636 4.174 1.00 84.00 138 THR A C 1
ATOM 1076 O O . THR A 1 138 ? 19.030 12.637 3.755 1.00 84.00 138 THR A O 1
ATOM 1079 N N . GLY A 1 139 ? 17.113 11.569 4.278 1.00 80.00 139 GLY A N 1
ATOM 1080 C CA . GLY A 1 139 ? 16.198 12.644 3.906 1.00 80.00 139 GLY A CA 1
ATOM 1081 C C . GLY A 1 139 ? 15.145 12.911 4.975 1.00 80.00 139 GLY A C 1
ATOM 1082 O O . GLY A 1 139 ? 14.957 12.123 5.899 1.00 80.00 139 GLY A O 1
ATOM 1083 N N . GLY A 1 140 ? 14.454 14.045 4.845 1.00 79.75 140 GLY A N 1
ATOM 1084 C CA . GLY A 1 140 ? 13.382 14.447 5.766 1.00 79.75 140 GLY A CA 1
ATOM 1085 C C . GLY A 1 140 ? 12.018 14.642 5.106 1.00 79.75 140 GLY A C 1
ATOM 1086 O O . GLY A 1 140 ? 11.026 14.824 5.805 1.00 79.75 140 GLY A O 1
ATOM 1087 N N . LYS A 1 141 ? 11.942 14.647 3.766 1.00 80.06 141 LYS A N 1
ATOM 1088 C CA . LYS A 1 141 ? 10.681 14.807 3.026 1.00 80.06 141 LYS A CA 1
ATOM 1089 C C . LYS A 1 141 ? 10.626 13.909 1.799 1.00 80.06 141 LYS A C 1
ATOM 1091 O O . LYS A 1 141 ? 11.627 13.744 1.106 1.00 80.06 141 LYS A O 1
ATOM 1096 N N . THR A 1 142 ? 9.437 13.410 1.494 1.00 80.38 142 THR A N 1
ATOM 1097 C CA . THR A 1 142 ? 9.164 12.582 0.318 1.00 80.38 142 THR A CA 1
ATOM 1098 C C . THR A 1 142 ? 7.922 13.070 -0.420 1.00 80.38 142 THR A C 1
ATOM 1100 O O . THR A 1 142 ? 7.057 13.732 0.157 1.00 80.38 142 THR A O 1
ATOM 1103 N N . SER A 1 143 ? 7.831 12.769 -1.714 1.00 80.62 143 SER A N 1
ATOM 1104 C CA . SER A 1 143 ? 6.578 12.883 -2.461 1.00 80.62 143 SER A CA 1
ATOM 1105 C C . SER A 1 143 ? 5.579 11.799 -2.025 1.00 80.62 143 SER A C 1
ATOM 1107 O O . SER A 1 143 ? 5.968 10.745 -1.524 1.00 80.62 143 SER A O 1
ATOM 1109 N N . GLY A 1 144 ? 4.277 12.037 -2.223 1.00 74.69 144 GLY A N 1
ATOM 1110 C CA . GLY A 1 144 ? 3.214 11.128 -1.756 1.00 74.69 144 GLY A CA 1
ATOM 1111 C C . GLY A 1 144 ? 3.255 9.715 -2.357 1.00 74.69 144 GLY A C 1
ATOM 1112 O O . GLY A 1 144 ? 2.712 8.785 -1.774 1.00 74.69 144 GLY A O 1
ATOM 1113 N N . ASN A 1 145 ? 3.946 9.541 -3.482 1.00 77.12 145 ASN A N 1
ATOM 1114 C CA . ASN A 1 145 ? 4.159 8.268 -4.169 1.00 77.12 145 ASN A CA 1
ATOM 1115 C C . ASN A 1 145 ? 5.462 7.546 -3.764 1.00 77.12 145 ASN A C 1
ATOM 1117 O O . ASN A 1 145 ? 5.876 6.597 -4.420 1.00 77.12 145 ASN A O 1
ATOM 1121 N N . TYR A 1 146 ? 6.126 7.960 -2.678 1.00 80.62 146 TYR A N 1
ATOM 1122 C CA . TYR A 1 146 ? 7.372 7.337 -2.199 1.00 80.62 146 TYR A CA 1
ATOM 1123 C C . TYR A 1 146 ? 7.253 5.842 -1.882 1.00 80.62 146 TYR A C 1
ATOM 1125 O O . TYR A 1 146 ? 8.238 5.113 -1.974 1.00 80.62 146 TYR A O 1
ATOM 1133 N N . TRP A 1 147 ? 6.044 5.367 -1.578 1.00 78.56 147 TRP A N 1
ATOM 1134 C CA . TRP A 1 147 ? 5.751 3.947 -1.392 1.00 78.56 147 TRP A CA 1
ATOM 1135 C C . TRP A 1 147 ? 6.093 3.092 -2.627 1.00 78.56 147 TRP A C 1
ATOM 1137 O O . TRP A 1 147 ? 6.371 1.907 -2.468 1.00 78.56 147 TRP A O 1
ATOM 1147 N N . LEU A 1 148 ? 6.155 3.674 -3.835 1.00 79.00 148 LEU A N 1
ATOM 1148 C CA . LEU A 1 148 ? 6.583 2.976 -5.056 1.00 79.00 148 LEU A CA 1
ATOM 1149 C C . LEU A 1 148 ? 8.023 2.461 -4.977 1.00 79.00 148 LEU A C 1
ATOM 1151 O O . LEU A 1 148 ? 8.356 1.458 -5.609 1.00 79.00 148 LEU A O 1
ATOM 1155 N N . LEU A 1 149 ? 8.875 3.119 -4.187 1.00 80.50 149 LEU A N 1
ATOM 1156 C CA . LEU A 1 149 ? 10.250 2.679 -3.967 1.00 80.50 149 LEU A CA 1
ATOM 1157 C C . LEU A 1 149 ? 10.343 1.495 -2.995 1.00 80.50 149 LEU A C 1
ATOM 1159 O O . LEU A 1 149 ? 11.413 0.902 -2.885 1.00 80.50 149 LEU A O 1
ATOM 1163 N N . ASN A 1 150 ? 9.262 1.137 -2.291 1.00 82.31 150 ASN A N 1
ATOM 1164 C CA . ASN A 1 150 ? 9.276 -0.010 -1.395 1.00 82.31 150 ASN A CA 1
ATOM 1165 C C . ASN A 1 150 ? 9.265 -1.312 -2.219 1.00 82.31 150 ASN A C 1
ATOM 1167 O O . ASN A 1 150 ? 8.295 -1.553 -2.944 1.00 82.31 150 ASN A O 1
ATOM 1171 N N . PRO A 1 151 ? 10.300 -2.164 -2.101 1.00 77.25 151 PRO A N 1
ATOM 1172 C CA . PRO A 1 151 ? 10.416 -3.379 -2.905 1.00 77.25 151 PRO A CA 1
ATOM 1173 C C . PRO A 1 151 ? 9.443 -4.492 -2.484 1.00 77.25 151 PRO A C 1
ATOM 1175 O O . PRO A 1 151 ? 9.296 -5.462 -3.214 1.00 77.25 151 PRO A O 1
ATOM 1178 N N . PHE A 1 152 ? 8.783 -4.359 -1.331 1.00 77.88 152 PHE A N 1
ATOM 1179 C CA . PHE A 1 152 ? 7.828 -5.340 -0.812 1.00 77.88 152 PHE A CA 1
ATOM 1180 C C . PHE A 1 152 ? 6.374 -4.914 -1.008 1.00 77.88 152 PHE A C 1
ATOM 1182 O O . PHE A 1 152 ? 5.489 -5.760 -1.006 1.00 77.88 152 PHE A O 1
ATOM 1189 N N . MET A 1 153 ? 6.097 -3.611 -1.134 1.00 79.06 153 MET A N 1
ATOM 1190 C CA . MET A 1 153 ? 4.720 -3.114 -1.153 1.00 79.06 153 MET A CA 1
ATOM 1191 C C . MET A 1 153 ? 4.134 -3.076 -2.565 1.00 79.06 153 MET A C 1
ATOM 1193 O O . MET A 1 153 ? 4.610 -2.348 -3.444 1.00 79.06 153 MET A O 1
ATOM 1197 N N . ARG A 1 154 ? 3.008 -3.765 -2.742 1.00 74.94 154 ARG A N 1
ATOM 1198 C CA . ARG A 1 154 ? 2.081 -3.598 -3.866 1.00 74.94 154 ARG A CA 1
ATOM 1199 C C . ARG A 1 154 ? 0.797 -2.931 -3.383 1.00 74.94 154 ARG A C 1
ATOM 1201 O O . ARG A 1 154 ? 0.425 -3.065 -2.219 1.00 74.94 154 ARG A O 1
ATOM 1208 N N . ARG A 1 155 ? 0.103 -2.225 -4.275 1.00 75.06 155 ARG A N 1
ATOM 1209 C CA . ARG A 1 155 ? -1.288 -1.840 -4.036 1.00 75.06 155 ARG A CA 1
ATOM 1210 C C . ARG A 1 155 ? -2.151 -3.106 -3.978 1.00 75.06 155 ARG A C 1
ATOM 1212 O O . ARG A 1 155 ? -2.043 -3.964 -4.844 1.00 75.06 155 ARG A O 1
ATOM 1219 N N . GLY A 1 156 ? -2.944 -3.247 -2.927 1.00 74.62 156 GLY A N 1
ATOM 1220 C CA . GLY A 1 156 ? -3.915 -4.328 -2.791 1.00 74.62 156 GLY A CA 1
ATOM 1221 C C . GLY A 1 156 ? -5.273 -3.945 -3.371 1.00 74.62 156 GLY A C 1
ATOM 1222 O O . GLY A 1 156 ? -5.541 -2.776 -3.651 1.00 74.62 156 GLY A O 1
ATOM 1223 N N . ASP A 1 157 ? -6.158 -4.934 -3.469 1.00 72.75 157 ASP A N 1
ATOM 1224 C CA . ASP A 1 157 ? -7.495 -4.765 -4.050 1.00 72.75 157 ASP A CA 1
ATOM 1225 C C . ASP A 1 157 ? -8.551 -4.293 -3.036 1.00 72.75 157 ASP A C 1
ATOM 1227 O O . ASP A 1 157 ? -9.688 -3.976 -3.405 1.00 72.75 157 ASP A O 1
ATOM 1231 N N . LEU A 1 158 ? -8.222 -4.237 -1.736 1.00 76.69 158 LEU A N 1
ATOM 1232 C CA . LEU A 1 158 ? -9.179 -3.763 -0.739 1.00 76.69 158 LEU A CA 1
ATOM 1233 C C . LEU A 1 158 ? -9.384 -2.251 -0.852 1.00 76.69 158 LEU A C 1
ATOM 1235 O O . LEU A 1 158 ? -8.487 -1.444 -0.612 1.00 76.69 158 LEU A O 1
ATOM 1239 N N . SER A 1 159 ? -10.635 -1.887 -1.116 1.00 80.94 159 SER A N 1
ATOM 1240 C CA . SER A 1 159 ? -11.138 -0.510 -1.101 1.00 80.94 159 SER A CA 1
ATOM 1241 C C . SER A 1 159 ? -11.806 -0.125 0.223 1.00 80.94 159 SER A C 1
ATOM 1243 O O . SER A 1 159 ? -12.182 1.032 0.423 1.00 80.94 159 SER A O 1
ATOM 1245 N N . LYS A 1 160 ? -11.970 -1.089 1.137 1.00 84.88 160 LYS A N 1
ATOM 1246 C CA . LYS A 1 160 ? -12.595 -0.922 2.452 1.00 84.88 160 LYS A CA 1
ATOM 1247 C C . LYS A 1 160 ? -11.713 -1.518 3.540 1.00 84.88 160 LYS A C 1
ATOM 1249 O O . LYS A 1 160 ? -11.236 -2.640 3.417 1.00 84.88 160 LYS A O 1
ATOM 1254 N N . GLY A 1 161 ? -11.526 -0.757 4.608 1.00 88.19 161 GLY A N 1
ATOM 1255 C CA . GLY A 1 161 ? -10.748 -1.130 5.780 1.00 88.19 161 GLY A CA 1
ATOM 1256 C C . GLY A 1 161 ? -11.367 -0.542 7.033 1.00 88.19 161 GLY A C 1
ATOM 1257 O O . GLY A 1 161 ? -12.556 -0.227 7.058 1.00 88.19 161 GLY A O 1
ATOM 1258 N N . TRP A 1 162 ? -10.570 -0.381 8.084 1.00 91.44 162 TRP A N 1
ATOM 1259 C CA . TRP A 1 162 ? -11.064 0.126 9.355 1.00 91.44 162 TRP A CA 1
ATOM 1260 C C . TRP A 1 162 ? -10.074 1.068 10.028 1.00 91.44 162 TRP A C 1
ATOM 1262 O O . TRP A 1 162 ? -8.864 0.971 9.851 1.00 91.44 162 TRP A O 1
ATOM 1272 N N . THR A 1 163 ? -10.610 1.984 10.827 1.00 91.44 163 THR A N 1
ATOM 1273 C CA . THR A 1 163 ? -9.828 2.844 11.716 1.00 91.44 163 THR A CA 1
ATOM 1274 C C . THR A 1 163 ? -10.483 2.912 13.085 1.00 91.44 163 THR A C 1
ATOM 1276 O O . THR A 1 163 ? -11.705 2.819 13.197 1.00 91.44 163 THR A O 1
ATOM 1279 N N . VAL A 1 164 ? -9.693 3.065 14.146 1.00 92.50 164 VAL A N 1
ATOM 1280 C CA . VAL A 1 164 ? -10.244 3.243 15.493 1.00 92.50 164 VAL A CA 1
ATOM 1281 C C . VAL A 1 164 ? -10.630 4.702 15.678 1.00 92.50 164 VAL A C 1
ATOM 1283 O O . VAL A 1 164 ? -9.767 5.572 15.802 1.00 92.50 164 VAL A O 1
ATOM 1286 N N . VAL A 1 165 ? -11.930 4.968 15.757 1.00 92.50 165 VAL A N 1
ATOM 1287 C CA . VAL A 1 165 ? -12.436 6.288 16.144 1.00 92.50 165 VAL A CA 1
ATOM 1288 C C . VAL A 1 165 ? -12.582 6.359 17.658 1.00 92.50 165 VAL A C 1
ATOM 1290 O O . VAL A 1 165 ? -12.861 5.353 18.309 1.00 92.50 165 VAL A O 1
ATOM 1293 N N . LYS A 1 166 ? -12.372 7.548 18.228 1.00 93.38 166 LYS A N 1
ATOM 1294 C CA . LYS A 1 166 ? -12.546 7.833 19.658 1.00 93.38 166 LYS A CA 1
ATOM 1295 C C . LYS A 1 166 ? -13.601 8.916 19.802 1.00 93.38 166 LYS A C 1
ATOM 1297 O O . LYS A 1 166 ? -13.432 10.005 19.261 1.00 93.38 166 LYS A O 1
ATOM 1302 N N . GLU A 1 167 ? -14.662 8.632 20.540 1.00 94.25 167 GLU A N 1
ATOM 1303 C CA . GLU A 1 167 ? -15.813 9.520 20.669 1.00 94.25 167 GLU A CA 1
ATOM 1304 C C . GLU A 1 167 ? -16.273 9.642 22.126 1.00 94.25 167 GLU A C 1
ATOM 1306 O O . GLU A 1 167 ? -15.888 8.869 23.010 1.00 94.25 167 GLU A O 1
ATOM 1311 N N . LYS A 1 168 ? -17.098 10.661 22.378 1.00 94.12 168 LYS A N 1
ATOM 1312 C CA . LYS A 1 168 ? -17.769 10.892 23.654 1.00 94.12 168 LYS A CA 1
ATOM 1313 C C . LYS A 1 168 ? -19.240 11.163 23.386 1.00 94.12 168 LYS A C 1
ATOM 1315 O O . LYS A 1 168 ? -19.552 12.143 22.718 1.00 94.12 168 LYS A O 1
ATOM 1320 N N . ASP A 1 169 ? -20.130 10.350 23.941 1.00 95.56 169 ASP A N 1
ATOM 1321 C CA . ASP A 1 169 ? -21.575 10.576 23.829 1.00 95.56 169 ASP A CA 1
ATOM 1322 C C . ASP A 1 169 ? -22.292 10.224 25.138 1.00 95.56 169 ASP A C 1
ATOM 1324 O O . ASP A 1 169 ? -21.753 9.531 26.005 1.00 95.56 169 ASP A O 1
ATOM 1328 N N . LYS A 1 170 ? -23.506 10.749 25.306 1.00 95.88 170 LYS A N 1
ATOM 1329 C CA . LYS A 1 170 ? -24.398 10.392 26.406 1.00 95.88 170 LYS A CA 1
ATOM 1330 C C . LYS A 1 170 ? -25.124 9.093 26.091 1.00 95.88 170 LYS A C 1
ATOM 1332 O O . LYS A 1 170 ? -25.701 8.934 25.018 1.00 95.88 170 LYS A O 1
ATOM 1337 N N . VAL A 1 171 ? -25.169 8.210 27.081 1.00 96.50 171 VAL A N 1
ATOM 1338 C CA . VAL A 1 171 ? -25.910 6.952 27.002 1.00 96.50 171 VAL A CA 1
ATOM 1339 C C . VAL A 1 171 ? -27.407 7.235 26.917 1.00 96.50 171 VAL A C 1
ATOM 1341 O O . VAL A 1 171 ? -27.974 7.927 27.767 1.00 96.50 171 VAL A O 1
ATOM 1344 N N . ARG A 1 172 ? -28.049 6.675 25.895 1.00 97.19 172 ARG A N 1
ATOM 1345 C CA . ARG A 1 172 ? -29.494 6.761 25.652 1.00 97.19 172 ARG A CA 1
ATOM 1346 C C . ARG A 1 172 ? -30.168 5.472 26.101 1.00 97.19 172 ARG A C 1
ATOM 1348 O O . ARG A 1 172 ? -29.502 4.502 26.439 1.00 97.19 172 ARG A O 1
ATOM 1355 N N . GLU A 1 173 ? -31.489 5.454 26.121 1.00 97.25 173 GLU A N 1
ATOM 1356 C CA . GLU A 1 173 ? -32.260 4.289 26.554 1.00 97.25 173 GLU A CA 1
ATOM 1357 C C . GLU A 1 173 ? -32.674 3.405 25.374 1.00 97.25 173 GLU A C 1
ATOM 1359 O O . GLU A 1 173 ? -33.222 3.902 24.391 1.00 97.25 173 GLU A O 1
ATOM 1364 N N . LEU A 1 174 ? -32.463 2.094 25.503 1.00 94.88 174 LEU A N 1
ATOM 1365 C CA . LEU A 1 174 ? -32.929 1.074 24.565 1.00 94.88 174 LEU A CA 1
ATOM 1366 C C . LEU A 1 174 ? -33.549 -0.088 25.341 1.00 94.88 174 LEU A C 1
ATOM 1368 O O . LEU A 1 174 ? -33.036 -0.492 26.381 1.00 94.88 174 LEU A O 1
ATOM 1372 N N . THR A 1 175 ? -34.644 -0.643 24.827 1.00 94.62 175 THR A N 1
ATOM 1373 C CA . THR A 1 175 ? -35.237 -1.874 25.364 1.00 94.62 175 THR A CA 1
ATOM 1374 C C . THR A 1 175 ? -34.996 -3.014 24.387 1.00 94.62 175 THR A C 1
ATOM 1376 O O . THR A 1 175 ? -35.330 -2.887 23.211 1.00 94.62 175 THR A O 1
ATOM 1379 N N . ILE A 1 176 ? -34.434 -4.118 24.876 1.00 92.00 176 ILE A N 1
ATOM 1380 C CA . ILE A 1 176 ? -34.198 -5.344 24.107 1.00 92.00 176 ILE A CA 1
ATOM 1381 C C . ILE A 1 176 ? -34.810 -6.499 24.894 1.00 92.00 176 ILE A C 1
ATOM 1383 O O . ILE A 1 176 ? -34.541 -6.632 26.086 1.00 92.00 176 ILE A O 1
ATOM 1387 N N . ASP A 1 177 ? -35.682 -7.279 24.255 1.00 88.81 177 ASP A N 1
ATOM 1388 C CA . ASP A 1 177 ? -36.365 -8.434 24.859 1.00 88.81 177 ASP A CA 1
ATOM 1389 C C . ASP A 1 177 ? -37.027 -8.131 26.218 1.00 88.81 177 ASP A C 1
ATOM 1391 O O . ASP A 1 177 ? -36.976 -8.911 27.167 1.00 88.81 177 ASP A O 1
ATOM 1395 N N . GLY A 1 178 ? -37.643 -6.947 26.331 1.00 89.88 178 GLY A N 1
ATOM 1396 C CA . GLY A 1 178 ? -38.330 -6.494 27.546 1.00 89.88 178 GLY A CA 1
ATOM 1397 C C . GLY A 1 178 ? -37.408 -6.008 28.670 1.00 89.88 178 GLY A C 1
ATOM 1398 O O . GLY A 1 178 ? -37.901 -5.631 29.733 1.00 89.88 178 GLY A O 1
ATOM 1399 N N . ARG A 1 179 ? -36.088 -5.970 28.450 1.00 93.25 179 ARG A N 1
ATOM 1400 C CA . ARG A 1 179 ? -35.105 -5.450 29.402 1.00 93.25 179 ARG A CA 1
ATOM 1401 C C . ARG A 1 179 ? -34.533 -4.111 28.952 1.00 93.25 179 ARG A C 1
ATOM 1403 O O . ARG A 1 179 ? -34.214 -3.909 27.783 1.00 93.25 179 ARG A O 1
ATOM 1410 N N . ARG A 1 180 ? -34.383 -3.202 29.913 1.00 96.56 180 ARG A N 1
ATOM 1411 C CA . ARG A 1 180 ? -33.844 -1.860 29.707 1.00 96.56 180 ARG A CA 1
ATOM 1412 C C . ARG A 1 180 ? -32.315 -1.879 29.730 1.00 96.56 180 ARG A C 1
ATOM 1414 O O . ARG A 1 180 ? -31.709 -2.440 30.641 1.00 96.56 180 ARG A O 1
ATOM 1421 N N . TYR A 1 181 ? -31.711 -1.229 28.746 1.00 97.25 181 TYR A N 1
ATOM 1422 C CA . TYR A 1 181 ? -30.273 -1.035 28.607 1.00 97.25 181 TYR A CA 1
ATOM 1423 C C . TYR A 1 181 ? -29.968 0.433 28.320 1.00 97.25 181 TYR A C 1
ATOM 1425 O O . TYR A 1 181 ? -30.773 1.164 27.734 1.00 97.25 181 TYR A O 1
ATOM 1433 N N . GLY A 1 182 ? -28.771 0.858 28.713 1.00 97.00 182 GLY A N 1
ATOM 1434 C CA . GLY A 1 182 ? -28.167 2.044 28.132 1.00 97.00 182 GLY A CA 1
ATOM 1435 C C . GLY A 1 182 ? -27.535 1.695 26.788 1.00 97.00 182 GLY A C 1
ATOM 1436 O O . GLY A 1 182 ? -26.974 0.611 26.661 1.00 97.00 182 GLY A O 1
ATOM 1437 N N . TYR A 1 183 ? -27.600 2.578 25.793 1.00 96.62 183 TYR A N 1
ATOM 1438 C CA . TYR A 1 183 ? -26.933 2.366 24.510 1.00 96.62 183 TYR A CA 1
ATOM 1439 C C . TYR A 1 183 ? -26.280 3.626 23.937 1.00 96.62 183 TYR A C 1
ATOM 1441 O O . TYR A 1 183 ? -26.704 4.755 24.206 1.00 96.62 183 TYR A O 1
ATOM 1449 N N . ILE A 1 184 ? -25.266 3.400 23.103 1.00 96.44 184 ILE A N 1
ATOM 1450 C CA . ILE A 1 184 ? -24.673 4.366 22.176 1.00 96.44 184 ILE A CA 1
ATOM 1451 C C . ILE A 1 184 ? -24.654 3.732 20.780 1.00 96.44 184 ILE A C 1
ATOM 1453 O O . ILE A 1 184 ? -24.308 2.559 20.630 1.00 96.44 184 ILE A O 1
ATOM 1457 N N . LEU A 1 185 ? -25.049 4.502 19.763 1.00 94.38 185 LEU A N 1
ATOM 1458 C CA . LEU A 1 185 ? -25.004 4.084 18.360 1.00 94.38 185 LEU A CA 1
ATOM 1459 C C . LEU A 1 185 ? -23.573 4.196 17.820 1.00 94.38 185 LEU A C 1
ATOM 1461 O O . LEU A 1 185 ? -22.971 5.263 17.877 1.00 94.38 185 LEU A O 1
ATOM 1465 N N . LEU A 1 186 ? -23.062 3.098 17.272 1.00 93.38 186 LEU A N 1
ATOM 1466 C CA . LEU A 1 186 ? -21.768 2.993 16.606 1.00 93.38 186 LEU A CA 1
ATOM 1467 C C . LEU A 1 186 ? -22.003 2.964 15.092 1.00 93.38 186 LEU A C 1
ATOM 1469 O O . LEU A 1 186 ? -22.382 1.927 14.547 1.00 93.38 186 LEU A O 1
ATOM 1473 N N . ASN A 1 187 ? -21.808 4.100 14.425 1.00 90.88 187 ASN A N 1
ATOM 1474 C CA . ASN A 1 187 ? -22.066 4.220 12.990 1.00 90.88 187 ASN A CA 1
ATOM 1475 C C . ASN A 1 187 ? -20.915 3.637 12.168 1.00 90.88 187 ASN A C 1
ATOM 1477 O O . ASN A 1 187 ? -19.766 4.053 12.340 1.00 90.88 187 ASN A O 1
ATOM 1481 N N . GLY A 1 188 ? -21.226 2.753 11.221 1.00 88.69 188 GLY A N 1
ATOM 1482 C CA . GLY A 1 188 ? -20.219 2.136 10.356 1.00 88.69 188 GLY A CA 1
ATOM 1483 C C . GLY A 1 188 ? -19.259 1.222 11.119 1.00 88.69 188 GLY A C 1
ATOM 1484 O O . GLY A 1 188 ? -18.063 1.261 10.875 1.00 88.69 188 GLY A O 1
ATOM 1485 N N . LEU A 1 189 ? -19.741 0.446 12.086 1.00 90.31 189 LEU A N 1
ATOM 1486 C CA . LEU A 1 189 ? -18.931 -0.486 12.870 1.00 90.31 189 LEU A CA 1
ATOM 1487 C C . LEU A 1 189 ? -18.281 -1.564 11.975 1.00 90.31 189 LEU A C 1
ATOM 1489 O O . LEU A 1 189 ? -18.975 -2.343 11.320 1.00 90.31 189 LEU A O 1
ATOM 1493 N N . SER A 1 190 ? -16.951 -1.686 12.030 1.00 87.62 190 SER A N 1
ATOM 1494 C CA . SER A 1 190 ? -16.225 -2.792 11.394 1.00 87.62 190 SER A CA 1
ATOM 1495 C C . SER A 1 190 ? -16.418 -4.083 12.191 1.00 87.62 190 SER A C 1
ATOM 1497 O O . SER A 1 190 ? -15.924 -4.239 13.310 1.00 87.62 190 SER A O 1
ATOM 1499 N N . LYS A 1 191 ? -17.158 -5.029 11.606 1.00 74.94 191 LYS A N 1
ATOM 1500 C CA . LYS A 1 191 ? -17.600 -6.251 12.298 1.00 74.94 191 LYS A CA 1
ATOM 1501 C C . LYS A 1 191 ? -16.484 -7.246 12.574 1.00 74.94 191 LYS A C 1
ATOM 1503 O O . LYS A 1 191 ? -16.510 -7.899 13.615 1.00 74.94 191 LYS A O 1
ATOM 1508 N N . GLN A 1 192 ? -15.549 -7.382 11.638 1.00 74.44 192 GLN A N 1
ATOM 1509 C CA . GLN A 1 192 ? -14.435 -8.328 11.757 1.00 74.44 192 GLN A CA 1
ATOM 1510 C C . GLN A 1 192 ? -13.496 -7.933 12.902 1.00 74.44 192 GLN A C 1
ATOM 1512 O O . GLN A 1 192 ? -12.893 -8.789 13.539 1.00 74.44 192 GLN A O 1
ATOM 1517 N N . GLU A 1 193 ? -13.471 -6.644 13.235 1.00 82.31 193 GLU A N 1
ATOM 1518 C CA . GLU A 1 193 ? -12.455 -6.055 14.101 1.00 82.31 193 GLU A CA 1
ATOM 1519 C C . GLU A 1 193 ? -13.015 -5.611 15.445 1.00 82.31 193 GLU A C 1
ATOM 1521 O O . GLU A 1 193 ? -12.320 -4.969 16.228 1.00 82.31 193 GLU A O 1
ATOM 1526 N N . CYS A 1 194 ? -14.266 -5.973 15.756 1.00 74.50 194 CYS A N 1
ATOM 1527 C CA . CYS A 1 194 ? -14.986 -5.575 16.967 1.00 74.50 194 CYS A CA 1
ATOM 1528 C C . CYS A 1 194 ? -14.180 -5.763 18.264 1.00 74.50 194 CYS A C 1
ATOM 1530 O O . CYS A 1 194 ? -14.487 -5.119 19.264 1.00 74.50 194 CYS A O 1
ATOM 1532 N N . SER A 1 195 ? -13.187 -6.654 18.298 1.00 79.44 195 SER A N 1
ATOM 1533 C CA . SER A 1 195 ? -12.257 -6.829 19.423 1.00 79.44 195 SER A CA 1
ATOM 1534 C C . SER A 1 195 ? -11.470 -5.558 19.775 1.00 79.44 195 SER A C 1
ATOM 1536 O O . SER A 1 195 ? -11.146 -5.365 20.944 1.00 79.44 195 SER A O 1
ATOM 1538 N N . PHE A 1 196 ? -11.247 -4.650 18.821 1.00 83.44 196 PHE A N 1
ATOM 1539 C CA . PHE A 1 196 ? -10.589 -3.351 19.004 1.00 83.44 196 PHE A CA 1
ATOM 1540 C C . PHE A 1 196 ? -11.541 -2.256 19.518 1.00 83.44 196 PHE A C 1
ATOM 1542 O O . PHE A 1 196 ? -11.505 -1.111 19.065 1.00 83.44 196 PHE A O 1
ATOM 1549 N N . SER A 1 197 ? -12.409 -2.598 20.473 1.00 89.94 197 SER A N 1
ATOM 1550 C CA . SER A 1 197 ? -13.310 -1.646 21.126 1.00 89.94 197 SER A CA 1
ATOM 1551 C C . SER A 1 197 ? -12.960 -1.435 22.596 1.00 89.94 197 SER A C 1
ATOM 1553 O O . SER A 1 197 ? -12.516 -2.358 23.280 1.00 89.94 197 SER A O 1
ATOM 1555 N N . LYS A 1 198 ? -13.218 -0.234 23.117 1.00 92.69 198 LYS A N 1
ATOM 1556 C CA . LYS A 1 198 ? -13.067 0.087 24.543 1.00 92.69 198 LYS A CA 1
ATOM 1557 C C . LYS A 1 198 ? -14.094 1.128 24.979 1.00 92.69 198 LYS A C 1
ATOM 1559 O O . LYS A 1 198 ? -14.467 1.979 24.180 1.00 92.69 198 LYS A O 1
ATOM 1564 N N . ALA A 1 199 ? -14.534 1.075 26.234 1.00 92.88 199 ALA A N 1
ATOM 1565 C CA . ALA A 1 199 ? -15.493 2.023 26.796 1.00 92.88 199 ALA A CA 1
ATOM 1566 C C . ALA A 1 199 ? -15.108 2.407 28.227 1.00 92.88 199 ALA A C 1
ATOM 1568 O O . ALA A 1 199 ? -14.661 1.557 28.998 1.00 92.88 199 ALA A O 1
ATOM 1569 N N . LEU A 1 200 ? -15.278 3.684 28.567 1.00 93.00 200 LEU A N 1
ATOM 1570 C CA . LEU A 1 200 ? -14.983 4.253 29.874 1.00 93.00 200 LEU A CA 1
ATOM 1571 C C . LEU A 1 200 ? -16.081 5.228 30.309 1.00 93.00 200 LEU A C 1
ATOM 1573 O O . LEU A 1 200 ? -16.597 5.996 29.495 1.00 93.00 200 LEU A O 1
ATOM 1577 N N . VAL A 1 201 ? -16.391 5.253 31.602 1.00 89.62 201 VAL A N 1
ATOM 1578 C CA . VAL A 1 201 ? -17.288 6.244 32.207 1.00 89.62 201 VAL A CA 1
ATOM 1579 C C . VAL A 1 201 ? -16.550 7.573 32.353 1.00 89.62 201 VAL A C 1
ATOM 1581 O O . VAL A 1 201 ? -15.580 7.686 33.095 1.00 89.62 201 VAL A O 1
ATOM 1584 N N . ALA A 1 202 ? -16.996 8.607 31.638 1.00 82.06 202 ALA A N 1
ATOM 1585 C CA . ALA A 1 202 ? -16.227 9.847 31.510 1.00 82.06 202 ALA A CA 1
ATOM 1586 C C . ALA A 1 202 ? -16.237 10.735 32.770 1.00 82.06 202 ALA A C 1
ATOM 1588 O O . ALA A 1 202 ? -15.501 11.719 32.815 1.00 82.06 202 ALA A O 1
ATOM 1589 N N . SER A 1 203 ? -17.107 10.451 33.744 1.00 73.94 203 SER A N 1
ATOM 1590 C CA . SER A 1 203 ? -17.199 11.178 35.018 1.00 73.94 203 SER A CA 1
ATOM 1591 C C . SER A 1 203 ? -16.250 10.657 36.098 1.00 73.94 203 SER A C 1
ATOM 1593 O O . SER A 1 203 ? -16.114 11.306 37.131 1.00 73.94 203 SER A O 1
ATOM 1595 N N . GLU A 1 204 ? -15.605 9.515 35.874 1.00 73.31 204 GLU A N 1
ATOM 1596 C CA . GLU A 1 204 ? -14.697 8.902 36.839 1.00 73.31 204 GLU A CA 1
ATOM 1597 C C . GLU A 1 204 ? -13.271 9.438 36.653 1.00 73.31 204 GLU A C 1
ATOM 1599 O O . GLU A 1 204 ? -12.697 9.375 35.565 1.00 73.31 204 GLU A O 1
ATOM 1604 N N . CYS A 1 205 ? -12.677 9.969 37.726 1.00 61.38 205 CYS A N 1
ATOM 1605 C CA . CYS A 1 205 ? -11.301 10.484 37.699 1.00 61.38 205 CYS A CA 1
ATOM 1606 C C . CYS A 1 205 ? -10.244 9.367 37.714 1.00 61.38 205 CYS A C 1
ATOM 1608 O O . CYS A 1 205 ? -9.104 9.602 37.316 1.00 61.38 205 CYS A O 1
ATOM 1610 N N . ASN A 1 206 ? -10.595 8.167 38.191 1.00 72.81 206 ASN A N 1
ATOM 1611 C CA . ASN A 1 206 ? -9.697 7.017 38.224 1.00 72.81 206 ASN A CA 1
ATOM 1612 C C . ASN A 1 206 ? -9.927 6.128 36.995 1.00 72.81 206 ASN A C 1
ATOM 1614 O O . ASN A 1 206 ? -11.005 5.566 36.825 1.00 72.81 206 ASN A O 1
ATOM 1618 N N . PHE A 1 207 ? -8.897 5.965 36.162 1.00 68.81 207 PHE A N 1
ATOM 1619 C CA . PHE A 1 207 ? -8.974 5.205 34.911 1.00 68.81 207 PHE A CA 1
ATOM 1620 C C . PHE A 1 207 ? -9.424 3.751 35.119 1.00 68.81 207 PHE A C 1
ATOM 1622 O O . PHE A 1 207 ? -10.239 3.244 34.353 1.00 68.81 207 PHE A O 1
ATOM 1629 N N . THR A 1 208 ? -8.936 3.096 36.177 1.00 71.38 208 THR A N 1
ATOM 1630 C CA . THR A 1 208 ? -9.268 1.695 36.482 1.00 71.38 208 THR A CA 1
ATOM 1631 C C . THR A 1 208 ? -10.728 1.524 36.903 1.00 71.38 208 THR A C 1
ATOM 1633 O O . THR A 1 208 ? -11.331 0.491 36.625 1.00 71.38 208 THR A O 1
ATOM 1636 N N . ASP A 1 209 ? -11.305 2.534 37.558 1.00 71.81 209 ASP A N 1
ATOM 1637 C CA . ASP A 1 209 ? -12.712 2.521 37.971 1.00 71.81 209 ASP A CA 1
ATOM 1638 C C . ASP A 1 209 ? -13.645 2.962 36.835 1.00 71.81 209 ASP A C 1
ATOM 1640 O O . ASP A 1 209 ? -14.789 2.516 36.774 1.00 71.81 209 ASP A O 1
ATOM 1644 N N . ALA A 1 210 ? -13.137 3.785 35.913 1.00 80.12 210 ALA A N 1
ATOM 1645 C CA . ALA A 1 210 ? -13.843 4.233 34.721 1.00 80.12 210 ALA A CA 1
ATOM 1646 C C . ALA A 1 210 ? -13.997 3.130 33.662 1.00 80.12 210 ALA A C 1
ATOM 1648 O O . ALA A 1 210 ? -14.942 3.173 32.877 1.00 80.12 210 ALA A O 1
ATOM 1649 N N . GLU A 1 211 ? -13.055 2.185 33.581 1.00 90.12 211 GLU A N 1
ATOM 1650 C CA . GLU A 1 211 ? -12.992 1.193 32.505 1.00 90.12 211 GLU A CA 1
ATOM 1651 C C . GLU A 1 211 ? -14.108 0.139 32.593 1.00 90.12 211 GLU A C 1
ATOM 1653 O O . GLU A 1 211 ? -14.303 -0.526 33.611 1.00 90.12 211 GLU A O 1
ATOM 1658 N N . LEU A 1 212 ? -14.810 -0.060 31.473 1.00 93.06 212 LEU A N 1
ATOM 1659 C CA . LEU A 1 212 ? -15.803 -1.117 31.323 1.00 93.06 212 LEU A CA 1
ATOM 1660 C C . LEU A 1 212 ? -15.177 -2.346 30.654 1.00 93.06 212 LEU A C 1
ATOM 1662 O O . LEU A 1 212 ? -14.472 -2.253 29.649 1.00 93.06 212 LEU A O 1
ATOM 1666 N N . THR A 1 213 ? -15.495 -3.525 31.178 1.00 93.44 213 THR A N 1
ATOM 1667 C CA . THR A 1 213 ? -15.085 -4.818 30.626 1.00 93.44 213 THR A CA 1
ATOM 1668 C C . THR A 1 213 ? -16.007 -5.219 29.480 1.00 93.44 213 THR A C 1
ATOM 1670 O O . THR A 1 213 ? -17.230 -5.249 29.630 1.00 93.44 213 THR A O 1
ATOM 1673 N N . LYS A 1 214 ? -15.427 -5.573 28.332 1.00 93.00 214 LYS A N 1
ATOM 1674 C CA . LYS A 1 214 ? -16.199 -6.058 27.189 1.00 93.00 214 LYS A CA 1
ATOM 1675 C C . LYS A 1 214 ? -16.715 -7.472 27.439 1.00 93.00 214 LYS A C 1
ATOM 1677 O O . LYS A 1 214 ? -15.942 -8.367 27.772 1.00 93.00 214 LYS A O 1
ATOM 1682 N N . VAL A 1 215 ? -17.999 -7.693 27.192 1.00 92.62 215 VAL A N 1
ATOM 1683 C CA . VAL A 1 215 ? -18.614 -9.020 27.133 1.00 92.62 215 VAL A CA 1
ATOM 1684 C C . VAL A 1 215 ? -18.752 -9.424 25.665 1.00 92.62 215 VAL A C 1
ATOM 1686 O O . VAL A 1 215 ? -19.430 -8.753 24.891 1.00 92.62 215 VAL A O 1
ATOM 1689 N N . ASN A 1 216 ? -18.095 -10.520 25.277 1.00 85.62 216 ASN A N 1
ATOM 1690 C CA . ASN A 1 216 ? -18.139 -11.073 23.921 1.00 85.62 216 ASN A CA 1
ATOM 1691 C C . ASN A 1 216 ? -19.054 -12.304 23.895 1.00 85.62 216 ASN A C 1
ATOM 1693 O O . ASN A 1 216 ? -18.579 -13.437 23.933 1.00 85.62 216 ASN A O 1
ATOM 1697 N N . LEU A 1 217 ? -20.366 -12.073 23.870 1.00 85.44 217 LEU A N 1
ATOM 1698 C CA . LEU A 1 217 ? -21.368 -13.118 23.663 1.00 85.44 217 LEU A CA 1
ATOM 1699 C C . LEU A 1 217 ? -22.132 -12.861 22.355 1.00 85.44 217 LEU A C 1
ATOM 1701 O O . LEU A 1 217 ? -22.306 -11.694 21.990 1.00 85.44 217 LEU A O 1
ATOM 1705 N N . PRO A 1 218 ? -22.564 -13.922 21.645 1.00 79.25 218 PRO A N 1
ATOM 1706 C CA . PRO A 1 218 ? -23.372 -13.780 20.434 1.00 79.25 218 PRO A CA 1
ATOM 1707 C C . PRO A 1 218 ? -24.758 -13.196 20.740 1.00 79.25 218 PRO A C 1
ATOM 1709 O O . PRO A 1 218 ? -25.256 -12.380 19.969 1.00 79.25 218 PRO A O 1
ATOM 1712 N N . ASP A 1 219 ? -25.333 -13.563 21.887 1.00 86.69 219 ASP A N 1
ATOM 1713 C CA . ASP A 1 219 ? -26.620 -13.061 22.368 1.00 86.69 219 ASP A CA 1
ATOM 1714 C C . ASP A 1 219 ? -26.447 -11.896 23.345 1.00 86.69 219 ASP A C 1
ATOM 1716 O O . ASP A 1 219 ? -25.395 -11.728 23.971 1.00 86.69 219 ASP A O 1
ATOM 1720 N N . VAL A 1 220 ? -27.506 -11.100 23.504 1.00 90.94 220 VAL A N 1
ATOM 1721 C CA . VAL A 1 220 ? -27.540 -9.956 24.422 1.00 90.94 220 VAL A CA 1
ATOM 1722 C C . VAL A 1 220 ? -27.370 -10.442 25.860 1.00 90.94 220 VAL A C 1
ATOM 1724 O O . VAL A 1 220 ? -28.195 -11.174 26.406 1.00 90.94 220 VAL A O 1
ATOM 1727 N N . ALA A 1 221 ? -26.281 -10.019 26.488 1.00 91.12 221 ALA A N 1
ATOM 1728 C CA . ALA A 1 221 ? -25.913 -10.426 27.825 1.00 91.12 221 ALA A CA 1
ATOM 1729 C C . ALA A 1 221 ? -26.649 -9.610 28.891 1.00 91.12 221 ALA A C 1
ATOM 1731 O O . ALA A 1 221 ? -27.036 -8.450 28.712 1.00 91.12 221 ALA A O 1
ATOM 1732 N N . VAL A 1 222 ? -26.771 -10.205 30.073 1.00 93.25 222 VAL A N 1
ATOM 1733 C CA . VAL A 1 222 ? -27.113 -9.468 31.286 1.00 93.25 222 VAL A CA 1
ATOM 1734 C C . VAL A 1 222 ? -25.855 -8.763 31.785 1.00 93.25 222 VAL A C 1
ATOM 1736 O O . VAL A 1 222 ? -24.978 -9.397 32.365 1.00 93.25 222 VAL A O 1
ATOM 1739 N N . LEU A 1 223 ? -25.761 -7.460 31.532 1.00 94.38 223 LEU A N 1
ATOM 1740 C CA . LEU A 1 223 ? -24.592 -6.653 31.882 1.00 94.38 223 LEU A CA 1
ATOM 1741 C C . LEU A 1 223 ? -24.692 -6.127 33.315 1.00 94.38 223 LEU A C 1
ATOM 1743 O O . LEU A 1 223 ? -25.780 -5.788 33.776 1.00 94.38 223 LEU A O 1
ATOM 1747 N N . ASN A 1 224 ? -23.557 -6.010 34.001 1.00 93.81 224 ASN A N 1
ATOM 1748 C CA . ASN A 1 224 ? -23.433 -5.211 35.221 1.00 93.81 224 ASN A CA 1
ATOM 1749 C C . ASN A 1 224 ? -22.852 -3.811 34.923 1.00 93.81 224 ASN A C 1
ATOM 1751 O O . ASN A 1 224 ? -22.507 -3.494 33.788 1.00 93.81 224 ASN A O 1
ATOM 1755 N N . GLU A 1 225 ? -22.737 -2.961 35.946 1.00 90.81 225 GLU A N 1
ATOM 1756 C CA . GLU A 1 225 ? -22.276 -1.563 35.818 1.00 90.81 225 GLU A CA 1
ATOM 1757 C C . GLU A 1 225 ? -20.849 -1.394 35.294 1.00 90.81 225 GLU A C 1
ATOM 1759 O O . GLU A 1 225 ? -20.504 -0.316 34.826 1.00 90.81 225 GLU A O 1
ATOM 1764 N N . LYS A 1 226 ? -20.032 -2.447 35.355 1.00 92.25 226 LYS A N 1
ATOM 1765 C CA . LYS A 1 226 ? -18.650 -2.455 34.870 1.00 92.25 226 LYS A CA 1
ATOM 1766 C C . LYS A 1 226 ? -18.510 -3.189 33.542 1.00 92.25 226 LYS A C 1
ATOM 1768 O O . LYS A 1 226 ? -17.401 -3.556 33.167 1.00 92.25 226 LYS A O 1
ATOM 1773 N N . GLN A 1 227 ? -19.611 -3.456 32.845 1.00 95.50 227 GLN A N 1
ATOM 1774 C CA . GLN A 1 227 ? -19.617 -4.228 31.611 1.00 95.50 227 GLN A CA 1
ATOM 1775 C C . GLN A 1 227 ? -20.291 -3.478 30.471 1.00 95.50 227 GLN A C 1
ATOM 1777 O O . GLN A 1 227 ? -21.252 -2.731 30.659 1.00 95.50 227 GLN A O 1
ATOM 1782 N N . TYR A 1 228 ? -19.804 -3.743 29.266 1.00 95.75 228 TYR A N 1
ATOM 1783 C CA . TYR A 1 228 ? -20.457 -3.343 28.031 1.00 95.75 228 TYR A CA 1
ATOM 1784 C C . TYR A 1 228 ? -20.438 -4.496 27.032 1.00 95.75 228 TYR A C 1
ATOM 1786 O O . TYR A 1 228 ? -19.590 -5.386 27.102 1.00 95.75 228 TYR A O 1
ATOM 1794 N N . GLN A 1 229 ? -21.353 -4.467 26.076 1.00 94.62 229 GLN A N 1
ATOM 1795 C CA . GLN A 1 229 ? -21.364 -5.380 24.940 1.00 94.62 229 GLN A CA 1
ATOM 1796 C C . GLN A 1 229 ? -21.620 -4.582 23.670 1.00 94.62 229 GLN A C 1
ATOM 1798 O O . GLN A 1 229 ? -22.308 -3.565 23.697 1.00 94.62 229 GLN A O 1
ATOM 1803 N N . ILE A 1 230 ? -21.063 -5.041 22.554 1.00 92.69 230 ILE A N 1
ATOM 1804 C CA . ILE A 1 230 ? -21.405 -4.510 21.239 1.00 92.69 230 ILE A CA 1
ATOM 1805 C C . ILE A 1 230 ? -22.314 -5.515 20.550 1.00 92.69 230 ILE A C 1
ATOM 1807 O O . ILE A 1 230 ? -21.945 -6.679 20.403 1.00 92.69 230 ILE A O 1
ATOM 1811 N N . ILE A 1 231 ? -23.493 -5.059 20.142 1.00 90.12 231 ILE A N 1
ATOM 1812 C CA . ILE A 1 231 ? -24.479 -5.858 19.417 1.00 90.12 231 ILE A CA 1
ATOM 1813 C C . ILE A 1 231 ? -24.726 -5.257 18.037 1.00 90.12 231 ILE A C 1
ATOM 1815 O O . ILE A 1 231 ? -24.578 -4.053 17.829 1.00 90.12 231 ILE A O 1
ATOM 1819 N N . LYS A 1 232 ? -25.102 -6.101 17.079 1.00 83.25 232 LYS A N 1
ATOM 1820 C CA . LYS A 1 232 ? -25.374 -5.678 15.704 1.00 83.25 232 LYS A CA 1
ATOM 1821 C C . LYS A 1 232 ? -26.654 -4.842 15.638 1.00 83.25 232 LYS A C 1
ATOM 1823 O O . LYS A 1 232 ? -27.677 -5.239 16.191 1.00 83.25 232 LYS A O 1
ATOM 1828 N N . HIS A 1 233 ? -26.617 -3.744 14.887 1.00 82.94 233 HIS A N 1
ATOM 1829 C CA . HIS A 1 233 ? -27.797 -2.967 14.536 1.00 82.94 233 HIS A CA 1
ATOM 1830 C C . HIS A 1 233 ? -27.801 -2.676 13.030 1.00 82.94 233 HIS A C 1
ATOM 1832 O O . HIS A 1 233 ? -27.035 -1.863 12.533 1.00 82.94 233 HIS A O 1
ATOM 1838 N N . GLY A 1 234 ? -28.658 -3.365 12.276 1.00 77.88 234 GLY A N 1
ATOM 1839 C CA . GLY A 1 234 ? -28.667 -3.238 10.818 1.00 77.88 234 GLY A CA 1
ATOM 1840 C C . GLY A 1 234 ? -27.421 -3.834 10.155 1.00 77.88 234 GLY A C 1
ATOM 1841 O O . GLY A 1 234 ? -26.770 -4.738 10.691 1.00 77.88 234 GLY A O 1
ATOM 1842 N N . GLU A 1 235 ? -27.130 -3.391 8.933 1.00 73.19 235 GLU A N 1
ATOM 1843 C CA . GLU A 1 235 ? -26.027 -3.944 8.147 1.00 73.19 235 GLU A CA 1
ATOM 1844 C C . GLU A 1 235 ? -24.678 -3.313 8.492 1.00 73.19 235 GLU A C 1
ATOM 1846 O O . GLU A 1 235 ? -23.701 -4.050 8.567 1.00 73.19 235 GLU A O 1
ATOM 1851 N N . TYR A 1 236 ? -24.615 -2.012 8.770 1.00 70.06 236 TYR A N 1
ATOM 1852 C CA . TYR A 1 236 ? -23.345 -1.300 8.960 1.00 70.06 236 TY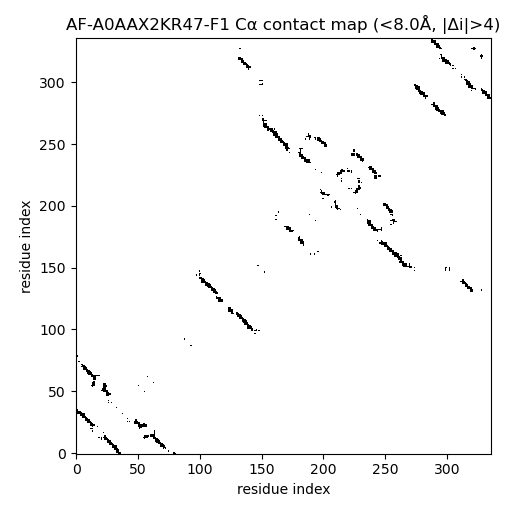R A CA 1
ATOM 1853 C C . TYR A 1 236 ? -23.150 -0.740 10.369 1.00 70.06 236 TYR A C 1
ATOM 1855 O O . TYR A 1 236 ? -22.048 -0.313 10.691 1.00 70.06 236 TYR A O 1
ATOM 1863 N N . ASP A 1 237 ? -24.165 -0.787 11.231 1.00 86.31 237 ASP A N 1
ATOM 1864 C CA . ASP A 1 237 ? -24.099 -0.156 12.546 1.00 86.31 237 ASP A CA 1
ATOM 1865 C C . ASP A 1 237 ? -24.091 -1.181 13.686 1.00 86.31 237 ASP A C 1
ATOM 1867 O O . ASP A 1 237 ? -24.379 -2.378 13.538 1.00 86.31 237 ASP A O 1
ATOM 1871 N N . GLY A 1 238 ? -23.730 -0.697 14.868 1.00 89.94 238 GLY A N 1
ATOM 1872 C CA . GLY A 1 238 ? -23.802 -1.459 16.102 1.00 89.94 238 GLY A CA 1
ATOM 1873 C C . GLY A 1 238 ? -24.309 -0.615 17.255 1.00 89.94 238 GLY A C 1
ATOM 1874 O O . GLY A 1 238 ? -24.285 0.612 17.217 1.00 89.94 238 GLY A O 1
ATOM 1875 N N . TYR A 1 239 ? -24.747 -1.281 18.312 1.00 93.31 239 TYR A N 1
ATOM 1876 C CA . TYR A 1 239 ? -24.991 -0.641 19.592 1.00 93.31 239 TYR A CA 1
ATOM 1877 C C . TYR A 1 239 ? -23.942 -1.082 20.589 1.00 93.31 239 TYR A C 1
ATOM 1879 O O . TYR A 1 239 ? -23.771 -2.274 20.830 1.00 93.31 239 TYR A O 1
ATOM 1887 N N . LEU A 1 240 ? -23.288 -0.107 21.207 1.00 94.94 240 LEU A N 1
ATOM 1888 C CA . LEU A 1 240 ? -22.597 -0.307 22.465 1.00 94.94 240 LEU A CA 1
ATOM 1889 C C . LEU A 1 240 ? -23.656 -0.245 23.558 1.00 94.94 240 LEU A C 1
ATOM 1891 O O . LEU A 1 240 ? -24.150 0.836 23.874 1.00 94.94 240 LEU A O 1
ATOM 1895 N N . ILE A 1 241 ? -24.022 -1.397 24.106 1.00 96.00 241 ILE A N 1
ATOM 1896 C CA . ILE A 1 241 ? -24.972 -1.503 25.207 1.00 96.00 241 ILE A CA 1
ATOM 1897 C C . ILE A 1 241 ? -24.249 -1.618 26.547 1.00 96.00 241 ILE A C 1
ATOM 1899 O O . ILE A 1 241 ? -23.192 -2.240 26.664 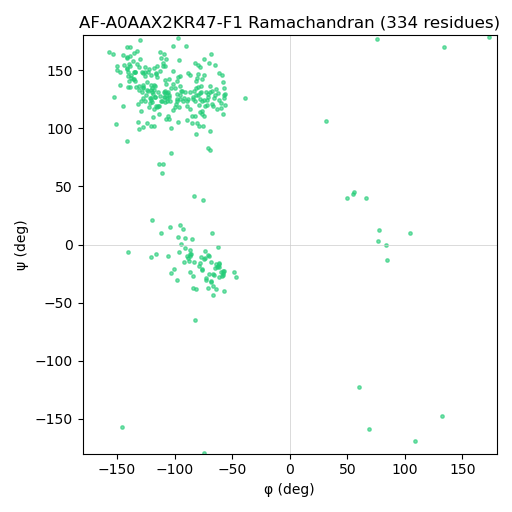1.00 96.00 241 ILE A O 1
ATOM 1903 N N . VAL A 1 242 ? -24.844 -1.010 27.565 1.00 97.06 242 VAL A N 1
ATOM 1904 C CA . VAL A 1 242 ? -24.369 -0.965 28.948 1.00 97.06 242 VAL A CA 1
ATOM 1905 C C . VAL A 1 242 ? -25.535 -1.146 29.916 1.00 97.06 242 VAL A C 1
ATOM 1907 O O . VAL A 1 242 ? -26.708 -1.099 29.536 1.00 97.06 242 VAL A O 1
ATOM 1910 N N . HIS A 1 243 ? -25.218 -1.334 31.194 1.00 96.94 243 HIS A N 1
ATOM 1911 C CA . HIS A 1 243 ? -26.219 -1.409 32.253 1.00 96.94 243 HIS A CA 1
ATOM 1912 C C . HIS A 1 243 ? -27.084 -0.134 32.344 1.00 96.94 243 HIS A C 1
ATOM 1914 O O . HIS A 1 243 ? -26.595 0.980 32.162 1.00 96.94 243 HIS A O 1
ATOM 1920 N N . GLU A 1 244 ? -28.367 -0.285 32.692 1.00 96.44 244 GLU A N 1
ATOM 1921 C CA . GLU A 1 244 ? -29.353 0.811 32.743 1.00 96.44 244 GLU A CA 1
ATOM 1922 C C . GLU A 1 244 ? -28.969 1.975 33.677 1.00 96.44 244 GLU A C 1
ATOM 1924 O O . GLU A 1 244 ? -29.363 3.113 33.439 1.00 96.44 244 GLU A O 1
ATOM 1929 N N . ARG A 1 245 ? -28.150 1.727 34.711 1.00 94.62 245 ARG A N 1
ATOM 1930 C CA . ARG A 1 245 ? -27.661 2.779 35.628 1.00 94.62 245 ARG A CA 1
ATOM 1931 C C . ARG A 1 245 ? -26.766 3.815 34.948 1.00 94.62 245 ARG A C 1
ATOM 1933 O O . ARG A 1 245 ? -26.607 4.911 35.479 1.00 94.62 245 ARG A O 1
ATOM 1940 N N . LEU A 1 246 ? -26.196 3.479 33.792 1.00 94.06 246 LEU A N 1
ATOM 1941 C CA . LEU A 1 246 ? -25.349 4.387 33.026 1.00 94.06 246 LEU A CA 1
ATOM 1942 C C . LEU A 1 246 ? -26.155 5.280 32.070 1.00 94.06 246 LEU A C 1
ATOM 1944 O O . LEU A 1 246 ? -25.574 6.178 31.467 1.00 94.06 246 LEU A O 1
ATOM 1948 N N . ILE A 1 247 ? -27.480 5.097 31.949 1.00 96.62 247 ILE A N 1
ATOM 1949 C CA . ILE A 1 247 ? -28.344 5.962 31.130 1.00 96.62 247 ILE A CA 1
ATOM 1950 C C . ILE A 1 247 ? -28.201 7.427 31.572 1.00 96.62 247 ILE A C 1
ATOM 1952 O O . ILE A 1 247 ? -28.296 7.758 32.752 1.00 96.62 247 ILE A O 1
ATOM 1956 N N . GLY A 1 248 ? -27.968 8.315 30.603 1.00 94.00 248 GLY A N 1
ATOM 1957 C CA . GLY A 1 248 ? -27.746 9.745 30.815 1.00 94.00 248 GLY A CA 1
ATOM 1958 C C . GLY A 1 248 ? -26.305 10.130 31.167 1.00 94.00 248 GLY A C 1
ATOM 1959 O O . GLY A 1 248 ? -25.965 11.314 31.063 1.00 94.00 248 GLY A O 1
ATOM 1960 N N . GLN A 1 249 ? -25.445 9.170 31.524 1.00 93.31 249 GLN A N 1
ATOM 1961 C CA . GLN A 1 249 ? -24.030 9.431 31.781 1.00 93.31 249 GLN A CA 1
ATOM 1962 C C . GLN A 1 249 ? -23.238 9.534 30.467 1.00 93.31 249 GLN A C 1
ATOM 1964 O O . GLN A 1 249 ? -23.578 8.874 29.482 1.00 93.31 249 GLN A O 1
ATOM 1969 N N . PRO A 1 250 ? -22.188 10.371 30.408 1.00 94.06 250 PRO A N 1
ATOM 1970 C CA . PRO A 1 250 ? -21.282 10.400 29.269 1.00 94.06 250 PRO A CA 1
ATOM 1971 C C . PRO A 1 250 ? -20.304 9.218 29.311 1.00 94.06 250 PRO A C 1
ATOM 1973 O O . PRO A 1 250 ? -19.618 9.018 30.314 1.00 94.06 250 PRO A O 1
ATOM 1976 N N . LEU A 1 251 ? -20.166 8.500 28.196 1.00 94.19 251 LEU A N 1
ATOM 1977 C CA . LEU A 1 251 ? -19.100 7.516 28.001 1.00 94.19 251 LEU A CA 1
ATOM 1978 C C . LEU A 1 251 ? -18.071 8.035 27.001 1.00 94.19 251 LEU A C 1
ATOM 1980 O O . LEU A 1 251 ? -18.423 8.655 25.999 1.00 94.19 251 LEU A O 1
ATOM 1984 N N . LEU A 1 252 ? -16.802 7.751 27.277 1.00 93.44 252 LEU A N 1
ATOM 1985 C CA . LEU A 1 252 ? -15.713 7.798 26.309 1.00 93.44 252 LEU A CA 1
ATOM 1986 C C . LEU A 1 252 ? -15.572 6.407 25.710 1.00 93.44 252 LEU A C 1
ATOM 1988 O O . LEU A 1 252 ? -15.427 5.436 26.448 1.00 93.44 252 LEU A O 1
ATOM 1992 N N . TYR A 1 253 ? -15.609 6.288 24.393 1.00 93.69 253 TYR A N 1
ATOM 1993 C CA . TYR A 1 253 ? -15.544 4.987 23.745 1.00 93.69 253 TYR A CA 1
ATOM 1994 C C . TYR A 1 253 ? -14.700 5.038 22.480 1.00 93.69 253 TYR A C 1
ATOM 1996 O O . TYR A 1 253 ? -14.561 6.075 21.833 1.00 93.69 253 TYR A O 1
ATOM 2004 N N . ALA A 1 254 ? -14.102 3.898 22.163 1.00 93.75 254 ALA A N 1
ATOM 2005 C CA . ALA A 1 254 ? -13.339 3.674 20.955 1.00 93.75 254 ALA A CA 1
ATOM 2006 C C . ALA A 1 254 ? -13.862 2.417 20.267 1.00 93.75 254 ALA A C 1
ATOM 2008 O O . ALA A 1 254 ? -14.141 1.421 20.939 1.00 93.75 254 ALA A O 1
ATOM 2009 N N . TYR A 1 255 ? -14.017 2.465 18.949 1.00 93.31 255 TYR A N 1
ATOM 2010 C CA . TYR A 1 255 ? -14.480 1.327 18.159 1.00 93.31 255 TYR A CA 1
ATOM 2011 C C . TYR A 1 255 ? -13.885 1.377 16.750 1.00 93.31 255 TYR A C 1
ATOM 2013 O O . TYR A 1 255 ? -13.546 2.462 16.265 1.00 93.31 255 TYR A O 1
ATOM 2021 N N . PRO A 1 256 ? -13.739 0.220 16.087 1.00 93.56 256 PRO A N 1
ATOM 2022 C CA . PRO A 1 256 ? -13.277 0.173 14.713 1.00 93.56 256 PRO A CA 1
ATOM 2023 C C . PRO A 1 256 ? -14.427 0.587 13.791 1.00 93.56 256 PRO A C 1
ATOM 2025 O O . PRO A 1 256 ? -15.508 -0.003 13.809 1.00 93.56 256 PRO A O 1
ATOM 2028 N N . LYS A 1 257 ? -14.199 1.610 12.979 1.00 91.75 257 LYS A N 1
ATOM 2029 C CA . LYS A 1 257 ? -15.148 2.119 11.995 1.00 91.75 257 LYS A CA 1
ATOM 2030 C C . LYS A 1 257 ? -14.676 1.761 10.593 1.00 91.75 257 LYS A C 1
ATOM 2032 O O . LYS A 1 257 ? -13.514 2.000 10.274 1.00 91.75 257 LYS A O 1
ATOM 2037 N N . GLU A 1 258 ? -15.564 1.199 9.782 1.00 91.44 258 GLU A N 1
ATOM 2038 C CA . GLU A 1 258 ? -15.339 0.930 8.367 1.00 91.44 258 GLU A CA 1
ATOM 2039 C C . GLU A 1 258 ? -15.112 2.249 7.619 1.00 91.44 258 GLU A C 1
ATOM 2041 O O . GLU A 1 258 ? -15.868 3.215 7.765 1.00 91.44 258 GLU A O 1
ATOM 2046 N N . VAL A 1 259 ? -14.042 2.292 6.834 1.00 89.62 259 VAL A N 1
ATOM 2047 C CA . VAL A 1 259 ? -13.641 3.449 6.031 1.00 89.62 259 VAL A CA 1
ATOM 2048 C C . VAL A 1 259 ? -13.161 2.982 4.665 1.00 89.62 259 VAL A C 1
ATOM 2050 O O . VAL A 1 259 ? -12.672 1.861 4.521 1.00 89.62 259 VAL A O 1
ATOM 2053 N N . SER A 1 260 ? -13.281 3.846 3.660 1.00 88.56 260 SER A N 1
ATOM 2054 C CA . SER A 1 260 ? -12.613 3.616 2.382 1.00 88.56 260 SER A CA 1
ATOM 2055 C C . SER A 1 260 ? -11.106 3.727 2.577 1.00 88.56 260 SER A C 1
ATOM 2057 O O . SER A 1 260 ? -10.636 4.680 3.202 1.00 88.56 260 SER A O 1
ATOM 2059 N N . ILE A 1 261 ? -10.363 2.761 2.050 1.00 85.31 261 ILE A N 1
ATOM 2060 C CA . ILE A 1 261 ? -8.902 2.736 2.127 1.00 85.31 261 ILE A CA 1
ATOM 2061 C C . ILE A 1 261 ? -8.305 2.495 0.749 1.00 85.31 261 ILE A C 1
ATOM 2063 O O . ILE A 1 261 ? -8.954 1.945 -0.138 1.00 85.31 261 ILE A O 1
ATOM 2067 N N . GLU A 1 262 ? -7.039 2.860 0.615 1.00 79.69 262 GLU A N 1
ATOM 2068 C CA . GLU A 1 262 ? -6.149 2.243 -0.355 1.00 79.69 262 GLU A CA 1
ATOM 2069 C C . GLU A 1 262 ? -5.286 1.250 0.414 1.00 79.69 262 GLU A C 1
ATOM 2071 O O . GLU A 1 262 ? -4.552 1.636 1.328 1.00 79.69 262 GLU A O 1
ATOM 2076 N N . GLN A 1 263 ? -5.426 -0.035 0.103 1.00 84.69 263 GLN A N 1
ATOM 2077 C CA . GLN A 1 263 ? -4.605 -1.052 0.734 1.00 84.69 263 GLN A CA 1
ATOM 2078 C C . GLN A 1 263 ? -3.245 -1.127 0.051 1.00 84.69 263 GLN A C 1
ATOM 2080 O O . GLN A 1 263 ? -3.146 -1.093 -1.172 1.00 84.69 263 GLN A O 1
ATOM 2085 N N . TYR A 1 264 ? -2.209 -1.314 0.859 1.00 82.00 264 TYR A N 1
ATOM 2086 C CA . TYR A 1 264 ? -0.899 -1.736 0.396 1.00 82.00 264 TYR A CA 1
ATOM 2087 C C . TYR A 1 264 ? -0.525 -3.021 1.132 1.00 82.00 264 TYR A C 1
ATOM 2089 O O . TYR A 1 264 ? -0.699 -3.106 2.350 1.00 82.00 264 TYR A O 1
ATOM 2097 N N . VAL A 1 265 ? -0.060 -4.027 0.397 1.00 81.12 265 VAL A N 1
ATOM 2098 C CA . VAL A 1 265 ? 0.252 -5.366 0.911 1.00 81.12 265 VAL A CA 1
ATOM 2099 C C . VAL A 1 265 ? 1.724 -5.658 0.660 1.00 81.12 265 VAL A C 1
ATOM 2101 O O . VAL A 1 265 ? 2.254 -5.311 -0.394 1.00 81.12 265 VAL A O 1
ATOM 2104 N N . GLY A 1 266 ? 2.380 -6.245 1.661 1.00 80.25 266 GLY A N 1
ATOM 2105 C CA . GLY A 1 266 ? 3.738 -6.762 1.545 1.00 80.25 266 GLY A CA 1
ATOM 2106 C C . GLY A 1 266 ? 3.715 -8.192 1.012 1.00 80.25 266 GLY A C 1
ATOM 2107 O O . GLY A 1 266 ? 3.178 -9.055 1.703 1.00 80.25 266 GLY A O 1
ATOM 2108 N N . GLU A 1 267 ? 4.280 -8.441 -0.167 1.00 73.38 267 GLU A N 1
ATOM 2109 C CA . GLU A 1 267 ? 4.355 -9.777 -0.783 1.00 73.38 267 GLU A CA 1
ATOM 2110 C C . GLU A 1 267 ? 5.769 -10.026 -1.337 1.00 73.38 267 GLU A C 1
ATOM 2112 O O . GLU A 1 267 ? 6.456 -9.090 -1.750 1.00 73.38 267 GLU A O 1
ATOM 2117 N N . ASP A 1 268 ? 6.220 -11.284 -1.326 1.00 66.38 268 ASP A N 1
ATOM 2118 C CA . ASP A 1 268 ? 7.573 -11.660 -1.769 1.00 66.38 268 ASP A CA 1
ATOM 2119 C C . ASP A 1 268 ? 7.752 -11.528 -3.296 1.00 66.38 268 ASP A C 1
ATOM 2121 O O . ASP A 1 268 ? 8.867 -11.331 -3.779 1.00 66.38 268 ASP A O 1
ATOM 2125 N N . ASP A 1 269 ? 6.664 -11.613 -4.066 1.00 62.03 269 ASP A N 1
ATOM 2126 C CA . ASP A 1 269 ? 6.630 -11.512 -5.530 1.00 62.03 269 ASP A CA 1
ATOM 2127 C C . ASP A 1 269 ? 6.474 -10.070 -6.045 1.00 62.03 269 ASP A C 1
ATOM 2129 O O . ASP A 1 269 ? 6.752 -9.804 -7.215 1.00 62.03 269 ASP A O 1
ATOM 2133 N N . ALA A 1 270 ? 6.157 -9.103 -5.173 1.00 58.69 270 ALA A N 1
ATOM 2134 C CA . ALA A 1 270 ? 6.216 -7.674 -5.503 1.00 58.69 270 ALA A CA 1
ATOM 2135 C C . ALA A 1 270 ? 7.641 -7.211 -5.886 1.00 58.69 270 ALA A C 1
ATOM 2137 O O . ALA A 1 270 ? 7.823 -6.137 -6.469 1.00 58.69 270 ALA A O 1
ATOM 2138 N N . TYR A 1 271 ? 8.637 -8.038 -5.549 1.00 55.25 271 TYR A N 1
ATOM 2139 C CA . TYR A 1 271 ? 10.068 -7.808 -5.685 1.00 55.25 271 TYR A CA 1
ATOM 2140 C C . TYR A 1 271 ? 10.593 -7.871 -7.126 1.00 55.25 271 TYR A C 1
ATOM 2142 O O . TYR A 1 271 ? 11.603 -7.226 -7.432 1.00 55.25 271 TYR A O 1
ATOM 2150 N N . GLU A 1 272 ? 9.969 -8.642 -8.027 1.00 55.47 272 GLU A N 1
ATOM 2151 C CA . GLU A 1 272 ? 10.546 -8.859 -9.357 1.00 55.47 272 GLU A CA 1
ATOM 2152 C C . GLU A 1 272 ? 10.509 -7.579 -10.209 1.00 55.47 272 GLU A C 1
ATOM 2154 O O . GLU A 1 272 ? 9.535 -7.248 -10.874 1.00 55.47 272 GLU A O 1
ATOM 2159 N N . GLY A 1 273 ? 11.636 -6.860 -10.238 1.00 56.28 273 GLY A N 1
ATOM 2160 C CA . GLY A 1 273 ? 11.943 -5.926 -11.319 1.00 56.28 273 GLY A CA 1
ATOM 2161 C C . GLY A 1 273 ? 11.782 -4.438 -11.028 1.00 56.28 273 GLY A C 1
ATOM 2162 O O . GLY A 1 273 ? 11.940 -3.656 -11.967 1.00 56.28 273 GLY A O 1
ATOM 2163 N N . ARG A 1 274 ? 11.571 -3.999 -9.776 1.00 68.25 274 ARG A N 1
ATOM 2164 C CA . ARG A 1 274 ? 11.593 -2.556 -9.454 1.00 68.25 274 ARG A CA 1
ATOM 2165 C C . ARG A 1 274 ? 13.010 -1.989 -9.521 1.00 68.25 274 ARG A C 1
ATOM 2167 O O . ARG A 1 274 ? 13.726 -1.865 -8.530 1.00 68.25 274 ARG A O 1
ATOM 2174 N N . ARG A 1 275 ? 13.414 -1.654 -10.743 1.00 78.56 275 ARG A N 1
ATOM 2175 C CA . ARG A 1 275 ? 14.645 -0.940 -11.070 1.00 78.56 275 ARG A CA 1
ATOM 2176 C C . ARG A 1 275 ? 14.307 0.519 -11.263 1.00 78.56 275 ARG A C 1
ATOM 2178 O O . ARG A 1 275 ? 13.469 0.858 -12.093 1.00 78.56 275 ARG A O 1
ATOM 2185 N N . VAL A 1 276 ? 14.988 1.379 -10.523 1.00 84.00 276 VAL A N 1
ATOM 2186 C CA . VAL A 1 276 ? 14.785 2.821 -10.624 1.00 84.00 276 VAL A CA 1
ATOM 2187 C C . VAL A 1 276 ? 15.991 3.487 -11.259 1.00 84.00 276 VAL A C 1
ATOM 2189 O O . VAL A 1 276 ? 17.123 3.001 -11.183 1.00 84.00 276 VAL A O 1
ATOM 2192 N N . ARG A 1 277 ? 15.738 4.627 -11.894 1.00 88.88 277 ARG A N 1
ATOM 2193 C CA . ARG A 1 277 ? 16.782 5.547 -12.323 1.00 88.88 277 ARG A CA 1
ATOM 2194 C C . ARG A 1 277 ? 16.900 6.651 -11.286 1.00 88.88 277 ARG A C 1
ATOM 2196 O O . ARG A 1 277 ? 15.931 7.355 -11.023 1.00 88.88 277 ARG A O 1
ATOM 2203 N N . LEU A 1 278 ? 18.092 6.825 -10.732 1.00 88.94 278 LEU A N 1
ATOM 2204 C CA . LEU A 1 278 ? 18.376 7.895 -9.786 1.00 88.94 278 LEU A CA 1
ATOM 2205 C C . LEU A 1 278 ? 19.073 9.059 -10.493 1.00 88.94 278 LEU A C 1
ATOM 2207 O O . LEU A 1 278 ? 20.041 8.870 -11.232 1.00 88.94 278 LEU A O 1
ATOM 2211 N N . PHE A 1 279 ? 18.602 10.267 -10.202 1.00 88.75 279 PHE A N 1
ATOM 2212 C CA . PHE A 1 279 ? 19.200 11.526 -10.625 1.00 88.75 279 PHE A CA 1
ATOM 2213 C C . PHE A 1 279 ? 19.540 12.363 -9.388 1.00 88.75 279 PHE A C 1
ATOM 2215 O O . PHE A 1 279 ? 18.654 12.672 -8.593 1.00 88.75 279 PHE A O 1
ATOM 2222 N N . PHE A 1 280 ? 20.812 12.732 -9.229 1.00 87.69 280 PHE A N 1
ATOM 2223 C CA . PHE A 1 280 ? 21.290 13.522 -8.095 1.00 87.69 280 PHE A CA 1
ATOM 2224 C C . PHE A 1 280 ? 22.077 14.754 -8.576 1.00 87.69 280 PHE A C 1
ATOM 2226 O O . PHE A 1 280 ? 23.245 14.628 -8.969 1.00 87.69 280 PHE A O 1
ATOM 2233 N N . PRO A 1 281 ? 21.454 15.946 -8.581 1.00 87.81 281 PRO A N 1
ATOM 2234 C CA . PRO A 1 281 ? 22.132 17.190 -8.914 1.00 87.81 281 PRO A CA 1
ATOM 2235 C C . PRO A 1 281 ? 22.928 17.705 -7.709 1.00 87.81 281 PRO A C 1
ATOM 2237 O O . PRO A 1 281 ? 22.431 17.745 -6.586 1.00 87.81 281 PRO A O 1
ATOM 2240 N N . THR A 1 282 ? 24.162 18.144 -7.940 1.00 86.94 282 THR A N 1
ATOM 2241 C CA . THR A 1 282 ? 25.018 18.738 -6.909 1.00 86.94 282 THR A CA 1
ATOM 2242 C C . THR A 1 282 ? 25.837 19.905 -7.455 1.00 86.94 282 THR A C 1
ATOM 2244 O O . THR A 1 282 ? 26.020 20.053 -8.665 1.00 86.94 282 THR A O 1
ATOM 2247 N N . VAL A 1 283 ? 26.335 20.742 -6.549 1.00 88.00 283 VAL A N 1
ATOM 2248 C CA . VAL A 1 283 ? 27.266 21.830 -6.848 1.00 88.00 283 VAL A CA 1
ATOM 2249 C C . VAL A 1 283 ? 28.569 21.519 -6.129 1.00 88.00 283 VAL A C 1
ATOM 2251 O O . VAL A 1 283 ? 28.594 21.375 -4.908 1.00 88.00 283 VAL A O 1
ATOM 2254 N N . GLN A 1 284 ? 29.645 21.371 -6.895 1.00 85.75 284 GLN A N 1
ATOM 2255 C CA . GLN A 1 284 ? 30.979 21.146 -6.353 1.00 85.75 284 GLN A CA 1
ATOM 2256 C C . GLN A 1 284 ? 31.488 22.397 -5.622 1.00 85.75 284 GLN A C 1
ATOM 2258 O O . GLN A 1 284 ? 30.960 23.498 -5.777 1.00 85.75 284 GLN A O 1
ATOM 2263 N N . THR A 1 285 ? 32.536 22.237 -4.813 1.00 87.06 285 THR A N 1
ATOM 2264 C CA . THR A 1 285 ? 33.136 23.338 -4.037 1.00 87.06 285 THR A CA 1
ATOM 2265 C C . THR A 1 285 ? 33.663 24.481 -4.907 1.00 87.06 285 THR A C 1
ATOM 2267 O O . THR A 1 285 ? 33.749 25.612 -4.438 1.00 87.06 285 THR A O 1
ATOM 2270 N N . ASP A 1 286 ? 33.987 24.205 -6.171 1.00 87.19 286 ASP A N 1
ATOM 2271 C CA . ASP A 1 286 ? 34.404 25.177 -7.185 1.00 87.19 286 ASP A CA 1
ATOM 2272 C C . ASP A 1 286 ? 33.223 25.856 -7.914 1.00 87.19 286 ASP A C 1
ATOM 2274 O O . ASP A 1 286 ? 33.434 26.636 -8.841 1.00 87.19 286 ASP A O 1
ATOM 2278 N N . GLY A 1 287 ? 31.981 25.581 -7.503 1.00 86.00 287 GLY A N 1
ATOM 2279 C CA . GLY A 1 287 ? 30.761 26.142 -8.086 1.00 86.00 287 GLY A CA 1
ATOM 2280 C C . GLY A 1 287 ? 30.255 25.411 -9.331 1.00 86.00 287 GLY A C 1
ATOM 2281 O O . GLY A 1 287 ? 29.212 25.781 -9.872 1.00 86.00 287 GLY A O 1
ATOM 2282 N N . VAL A 1 288 ? 30.944 24.362 -9.789 1.00 90.81 288 VAL A N 1
ATOM 2283 C CA . VAL A 1 288 ? 30.524 23.583 -10.957 1.00 90.81 288 VAL A CA 1
ATOM 2284 C C . VAL A 1 288 ? 29.278 22.761 -10.628 1.00 90.81 288 VAL A C 1
ATOM 2286 O O . VAL A 1 288 ? 29.268 21.960 -9.692 1.00 90.81 288 VAL A O 1
ATOM 2289 N N . LYS A 1 289 ? 28.233 22.905 -11.449 1.00 92.06 289 LYS A N 1
ATOM 2290 C CA . LYS A 1 289 ? 27.031 22.066 -11.379 1.00 92.06 289 LYS A CA 1
ATOM 2291 C C . LYS A 1 289 ? 27.303 20.713 -12.034 1.00 92.06 289 LYS A C 1
ATOM 2293 O O . LYS A 1 289 ? 27.788 20.642 -13.166 1.00 92.06 289 LYS A O 1
ATOM 2298 N N . VAL A 1 290 ? 26.970 19.641 -11.329 1.00 91.44 290 VAL A N 1
ATOM 2299 C CA . VAL A 1 290 ? 27.178 18.262 -11.769 1.00 91.44 290 VAL A CA 1
ATOM 2300 C C . VAL A 1 290 ? 25.917 17.449 -11.517 1.00 91.44 290 VAL A C 1
ATOM 2302 O O . VAL A 1 290 ? 25.346 17.512 -10.432 1.00 91.44 290 VAL A O 1
ATOM 2305 N N . ASN A 1 291 ? 25.517 16.640 -12.493 1.00 90.75 291 ASN A N 1
ATOM 2306 C CA . ASN A 1 291 ? 24.458 15.654 -12.330 1.00 90.75 291 ASN A CA 1
ATOM 2307 C C . ASN A 1 291 ? 25.059 14.254 -12.280 1.00 90.75 291 ASN A C 1
ATOM 2309 O O . ASN A 1 291 ? 25.724 13.834 -13.229 1.00 90.75 291 ASN A O 1
ATOM 2313 N N . TYR A 1 292 ? 24.781 13.522 -11.207 1.00 90.19 292 TYR A N 1
ATOM 2314 C CA . TYR A 1 292 ? 25.020 12.085 -11.143 1.00 90.19 292 TYR A CA 1
ATOM 2315 C C . TYR A 1 292 ? 23.765 11.345 -11.602 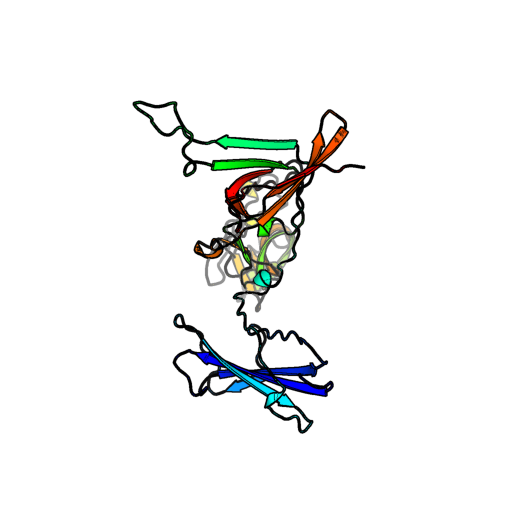1.00 90.19 292 TYR A C 1
ATOM 2317 O O . TYR A 1 292 ? 22.660 11.647 -11.150 1.00 90.19 292 TYR A O 1
ATOM 2325 N N . ILE A 1 293 ? 23.939 10.385 -12.505 1.00 91.44 293 ILE A N 1
ATOM 2326 C CA . ILE A 1 293 ? 22.861 9.583 -13.080 1.00 91.44 293 ILE A CA 1
ATOM 2327 C C . ILE A 1 293 ? 23.198 8.111 -12.878 1.00 91.44 293 ILE A C 1
ATOM 2329 O O . ILE A 1 293 ? 24.232 7.638 -13.345 1.00 91.44 293 ILE A O 1
ATOM 2333 N N . PHE A 1 294 ? 22.299 7.374 -12.237 1.00 91.00 294 PHE A N 1
ATOM 2334 C CA . PHE A 1 294 ? 22.409 5.932 -12.043 1.00 91.00 294 PHE A CA 1
ATOM 2335 C C . PHE A 1 294 ? 21.213 5.274 -12.723 1.00 91.00 294 PHE A C 1
ATOM 2337 O O . PHE A 1 294 ? 20.077 5.453 -12.293 1.00 91.00 294 PHE A O 1
ATOM 2344 N N . ASN A 1 295 ? 21.453 4.565 -13.826 1.00 88.81 295 ASN A N 1
ATOM 2345 C CA . ASN A 1 295 ? 20.383 4.066 -14.700 1.00 88.81 295 ASN A CA 1
ATOM 2346 C C . ASN A 1 295 ? 19.762 2.744 -14.232 1.00 88.81 295 ASN A C 1
ATOM 2348 O O . ASN A 1 295 ? 18.709 2.365 -14.735 1.00 88.81 295 ASN A O 1
ATOM 2352 N N . ASN A 1 296 ? 20.416 2.032 -13.314 1.00 89.00 296 ASN A N 1
ATOM 2353 C CA . ASN A 1 296 ? 19.959 0.738 -12.829 1.00 89.00 296 ASN A CA 1
ATOM 2354 C C . ASN A 1 296 ? 20.215 0.631 -11.324 1.00 89.00 296 ASN A C 1
ATOM 2356 O O . ASN A 1 296 ? 21.286 0.209 -10.889 1.00 89.00 296 ASN A O 1
ATOM 2360 N N . VAL A 1 297 ? 19.242 1.074 -10.537 1.00 88.75 297 VAL A N 1
ATOM 2361 C CA . VAL A 1 297 ? 19.323 1.114 -9.078 1.00 88.75 297 VAL A CA 1
ATOM 2362 C C . VAL A 1 297 ? 18.297 0.157 -8.488 1.00 88.75 297 VAL A C 1
ATOM 2364 O O . VAL A 1 297 ? 17.127 0.182 -8.871 1.00 88.75 297 VAL A O 1
ATOM 2367 N N . LEU A 1 298 ? 18.746 -0.669 -7.548 1.00 88.19 298 LEU A N 1
ATOM 2368 C CA . LEU A 1 298 ? 17.903 -1.528 -6.726 1.00 88.19 298 LEU A CA 1
ATOM 2369 C C . LEU A 1 298 ? 17.803 -0.925 -5.329 1.00 88.19 298 LEU A C 1
ATOM 2371 O O . LEU A 1 298 ? 18.828 -0.633 -4.714 1.00 88.19 298 LEU A O 1
ATOM 2375 N N . VAL A 1 299 ? 16.585 -0.756 -4.823 1.00 85.31 299 VAL A N 1
ATOM 2376 C CA . VAL A 1 299 ? 16.357 -0.354 -3.430 1.00 85.31 299 VAL A CA 1
ATOM 2377 C C . VAL A 1 299 ? 16.560 -1.588 -2.551 1.00 85.31 299 VAL A C 1
ATOM 2379 O O . VAL A 1 299 ? 15.828 -2.565 -2.684 1.00 85.31 299 VAL A O 1
ATOM 2382 N N . THR A 1 300 ? 17.588 -1.575 -1.701 1.00 82.81 300 THR A N 1
ATOM 2383 C CA . THR A 1 300 ? 17.991 -2.734 -0.882 1.00 82.81 300 THR A CA 1
ATOM 2384 C C . THR A 1 300 ? 17.509 -2.644 0.557 1.00 82.81 300 THR A C 1
ATOM 2386 O O . THR A 1 300 ? 17.387 -3.668 1.223 1.00 82.81 300 THR A O 1
ATOM 2389 N N . SER A 1 301 ? 17.188 -1.444 1.030 1.00 81.62 301 SER A N 1
ATOM 2390 C CA . SER A 1 301 ? 16.464 -1.236 2.279 1.00 81.62 301 SER A CA 1
ATOM 2391 C C . SER A 1 301 ? 15.423 -0.140 2.088 1.00 81.62 301 SER A C 1
ATOM 2393 O O . SER A 1 301 ? 15.628 0.788 1.308 1.00 81.62 301 SER A O 1
ATOM 2395 N N . PHE A 1 302 ? 14.283 -0.262 2.767 1.00 79.94 302 PHE A N 1
ATOM 2396 C CA . PHE A 1 302 ? 13.229 0.745 2.726 1.00 79.94 302 PHE A CA 1
ATOM 2397 C C . PHE A 1 302 ? 12.806 1.115 4.155 1.00 79.94 302 PHE A C 1
ATOM 2399 O O . PHE A 1 302 ? 12.432 0.226 4.924 1.00 79.94 302 PHE A O 1
ATOM 2406 N N . PRO A 1 303 ? 12.870 2.397 4.542 1.00 76.19 303 PRO A N 1
ATOM 2407 C CA . PRO A 1 303 ? 12.625 2.833 5.901 1.00 76.19 303 PRO A CA 1
ATOM 2408 C C . PRO A 1 303 ? 11.138 2.779 6.208 1.00 76.19 303 PRO A C 1
ATOM 2410 O O . PRO A 1 303 ? 10.316 3.421 5.557 1.00 76.19 303 PRO A O 1
ATOM 2413 N N . THR A 1 304 ? 10.797 2.061 7.269 1.00 67.44 304 THR A N 1
ATOM 2414 C CA . THR A 1 304 ? 9.453 2.044 7.844 1.00 67.44 304 THR A CA 1
ATOM 2415 C C . THR A 1 304 ? 9.495 2.674 9.228 1.00 67.44 304 THR A C 1
ATOM 2417 O O . THR A 1 304 ? 9.359 1.989 10.244 1.00 67.44 304 THR A O 1
ATOM 2420 N N . THR A 1 305 ? 9.727 3.985 9.295 1.00 64.94 305 THR A N 1
ATOM 2421 C CA . THR A 1 305 ? 9.660 4.693 10.577 1.00 64.94 305 THR A CA 1
ATOM 2422 C C . THR A 1 305 ? 8.214 5.078 10.863 1.00 64.94 305 THR A C 1
ATOM 2424 O O . THR A 1 305 ? 7.672 6.005 10.267 1.00 64.94 305 THR A O 1
ATOM 2427 N N . LEU A 1 306 ? 7.571 4.356 11.781 1.00 54.06 306 LEU A N 1
ATOM 2428 C CA . LEU A 1 306 ? 6.250 4.710 12.297 1.00 54.06 306 LEU A CA 1
ATOM 2429 C C . LEU A 1 306 ? 6.421 5.782 13.378 1.00 54.06 306 LEU A C 1
ATOM 2431 O O . LEU A 1 306 ? 6.695 5.465 14.535 1.00 54.06 306 LEU A O 1
ATOM 2435 N N . SER A 1 307 ? 6.282 7.050 12.998 1.00 54.50 307 SER A N 1
ATOM 2436 C CA . SER A 1 307 ? 6.310 8.171 13.936 1.00 54.50 307 SER A CA 1
ATOM 2437 C C . SER A 1 307 ? 5.042 9.009 13.825 1.00 54.50 307 SER A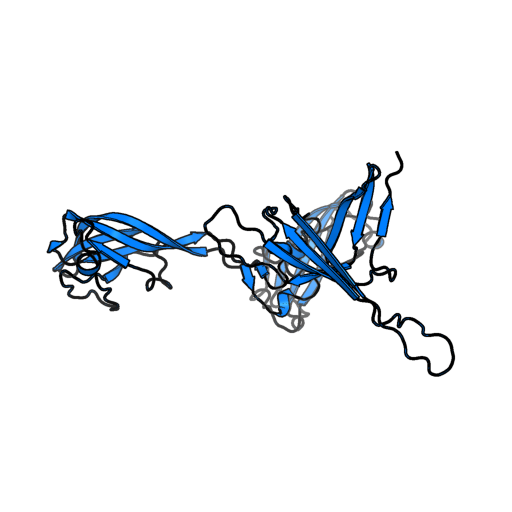 C 1
ATOM 2439 O O . SER A 1 307 ? 4.557 9.283 12.732 1.00 54.50 307 SER A O 1
ATOM 2441 N N . ASN A 1 308 ? 4.526 9.445 14.975 1.00 54.34 308 ASN A N 1
ATOM 2442 C CA . ASN A 1 308 ? 3.443 10.427 15.066 1.00 54.34 308 ASN A CA 1
ATOM 2443 C C . ASN A 1 308 ? 3.987 11.860 15.258 1.00 54.34 308 ASN A C 1
ATOM 2445 O O . ASN A 1 308 ? 3.252 12.729 15.725 1.00 54.34 308 ASN A O 1
ATOM 2449 N N . THR A 1 309 ? 5.277 12.095 14.984 1.00 56.00 309 THR A N 1
ATOM 2450 C CA . THR A 1 309 ? 5.940 13.401 15.119 1.00 56.00 309 THR A CA 1
ATOM 2451 C C . THR A 1 309 ? 6.578 13.852 13.803 1.00 56.00 309 THR A C 1
ATOM 2453 O O . THR A 1 309 ? 7.046 13.040 13.007 1.00 56.00 309 THR A O 1
ATOM 2456 N N . ASP A 1 310 ? 6.620 15.170 13.596 1.00 53.66 310 ASP A N 1
ATOM 2457 C CA . ASP A 1 310 ? 6.992 15.809 12.323 1.00 53.66 310 ASP A CA 1
ATOM 2458 C C . ASP A 1 310 ? 8.498 15.750 11.982 1.00 53.66 310 ASP A C 1
ATOM 2460 O O . ASP A 1 310 ? 8.907 16.152 10.894 1.00 53.66 310 ASP A O 1
ATOM 2464 N N . GLU A 1 311 ? 9.339 15.247 12.889 1.00 54.81 311 GLU A N 1
ATOM 2465 C CA . GLU A 1 311 ? 10.802 15.222 12.746 1.00 54.81 311 GLU A CA 1
ATOM 2466 C C . GLU A 1 311 ? 11.317 13.797 12.565 1.00 54.81 311 GLU A C 1
ATOM 2468 O O . GLU A 1 311 ? 12.071 13.270 13.381 1.00 54.81 311 GLU A O 1
ATOM 2473 N N . THR A 1 312 ? 10.882 13.148 11.491 1.00 64.31 312 THR A N 1
ATOM 2474 C CA . THR A 1 312 ? 11.364 11.805 11.170 1.00 64.31 312 THR A CA 1
ATOM 2475 C C . THR A 1 312 ? 12.286 11.884 9.964 1.00 64.31 312 THR A C 1
ATOM 2477 O O . THR A 1 312 ? 11.837 12.118 8.844 1.00 64.31 312 THR A O 1
ATOM 2480 N N . THR A 1 313 ? 13.589 11.713 10.187 1.00 72.75 313 THR A N 1
ATOM 2481 C CA . THR A 1 313 ? 14.520 11.410 9.098 1.00 72.75 313 THR A CA 1
ATOM 2482 C C . THR A 1 313 ? 14.356 9.951 8.709 1.00 72.75 313 THR A C 1
ATOM 2484 O O . THR A 1 313 ? 14.155 9.090 9.568 1.00 72.75 313 THR A O 1
ATOM 2487 N N . PHE A 1 314 ? 14.456 9.666 7.421 1.00 77.75 314 PHE A N 1
ATOM 2488 C CA . PHE A 1 314 ? 14.445 8.307 6.909 1.00 77.75 314 PHE A CA 1
ATOM 2489 C C . PHE A 1 314 ? 15.742 8.035 6.162 1.00 77.75 314 PHE A C 1
ATOM 2491 O O . PHE A 1 314 ? 16.305 8.928 5.524 1.00 77.75 314 PHE A O 1
ATOM 2498 N N . GLU A 1 315 ? 16.190 6.792 6.260 1.00 81.31 315 GLU A N 1
ATOM 2499 C CA . GLU A 1 315 ? 17.408 6.306 5.635 1.00 81.31 315 GLU A CA 1
ATOM 2500 C C . GLU A 1 315 ? 17.061 5.103 4.769 1.00 81.31 315 GLU A C 1
ATOM 2502 O O . GLU A 1 315 ? 16.382 4.180 5.223 1.00 81.31 315 GLU A O 1
ATOM 2507 N N . PHE A 1 316 ? 17.481 5.128 3.511 1.00 81.81 316 PHE A N 1
ATOM 2508 C CA . PHE A 1 316 ? 17.334 3.983 2.623 1.00 81.81 316 PHE A CA 1
ATOM 2509 C C . PHE A 1 316 ? 18.624 3.758 1.851 1.00 81.81 316 PHE A C 1
ATOM 2511 O O . PHE A 1 316 ? 19.314 4.699 1.445 1.00 81.81 316 PHE A O 1
ATOM 2518 N N . GLU A 1 317 ? 18.935 2.486 1.663 1.00 87.19 317 GLU A N 1
ATOM 2519 C CA . GLU A 1 317 ? 20.114 2.027 0.958 1.00 87.19 317 GLU A CA 1
ATOM 2520 C C . GLU A 1 317 ? 19.717 1.529 -0.420 1.00 87.19 317 GLU A C 1
ATOM 2522 O O . GLU A 1 317 ? 18.677 0.891 -0.622 1.00 87.19 317 GLU A O 1
ATOM 2527 N N . VAL A 1 318 ? 20.587 1.812 -1.378 1.00 88.81 318 VAL A N 1
ATOM 2528 C CA . VAL A 1 318 ? 20.455 1.327 -2.737 1.00 88.81 318 VAL A CA 1
ATOM 2529 C C . VAL A 1 318 ? 21.735 0.652 -3.191 1.00 88.81 318 VAL A C 1
ATOM 2531 O O . VAL A 1 318 ? 22.849 1.055 -2.846 1.00 88.81 318 VAL A O 1
ATOM 2534 N N . SER A 1 319 ? 21.564 -0.338 -4.054 1.00 90.12 319 SER A N 1
ATOM 2535 C CA . SER A 1 319 ? 22.641 -0.971 -4.795 1.00 90.12 319 SER A CA 1
ATOM 2536 C C . SER A 1 319 ? 22.580 -0.537 -6.255 1.00 90.12 319 SER A C 1
ATOM 2538 O O . SER A 1 319 ? 21.549 -0.660 -6.919 1.00 90.12 319 SER A O 1
ATOM 2540 N N . ILE A 1 320 ? 23.694 -0.020 -6.765 1.00 91.44 320 ILE A N 1
ATOM 2541 C CA . ILE A 1 320 ? 23.823 0.405 -8.156 1.00 91.44 320 ILE A CA 1
ATOM 2542 C C . ILE A 1 320 ? 24.371 -0.762 -8.968 1.00 91.44 320 ILE A C 1
ATOM 2544 O O . ILE A 1 320 ? 25.447 -1.295 -8.702 1.00 91.44 320 ILE A O 1
ATOM 2548 N N . GLN A 1 321 ? 23.623 -1.129 -9.997 1.00 90.81 321 GLN A N 1
ATOM 2549 C CA . GLN A 1 321 ? 23.914 -2.237 -10.888 1.00 90.81 321 GLN A CA 1
ATOM 2550 C C . GLN A 1 321 ? 24.367 -1.714 -12.255 1.00 90.81 321 GLN A C 1
ATOM 2552 O O . GLN A 1 321 ? 24.094 -0.572 -12.629 1.00 90.81 321 GLN A O 1
ATOM 2557 N N . LYS A 1 322 ? 25.056 -2.554 -13.034 1.00 89.25 322 LYS A N 1
ATOM 2558 C CA . LYS A 1 322 ? 25.406 -2.205 -14.419 1.00 89.25 322 LYS A CA 1
ATOM 2559 C C . LYS A 1 322 ? 24.134 -2.062 -15.254 1.00 89.25 322 LYS A C 1
ATOM 2561 O O . LYS A 1 322 ? 23.244 -2.909 -15.181 1.00 89.25 322 LYS A O 1
ATOM 2566 N N . ASP A 1 323 ? 24.044 -0.999 -16.040 1.00 86.75 323 ASP A N 1
ATOM 2567 C CA . ASP A 1 323 ? 22.991 -0.811 -17.031 1.00 86.75 323 ASP A CA 1
ATOM 2568 C C . ASP A 1 323 ? 23.208 -1.708 -18.266 1.00 86.75 323 ASP A C 1
ATOM 2570 O O . ASP A 1 323 ? 24.180 -2.464 -18.354 1.00 86.75 323 ASP A O 1
ATOM 2574 N N . ASN A 1 324 ? 22.310 -1.613 -19.250 1.00 85.19 324 ASN A N 1
ATOM 2575 C CA . ASN A 1 324 ? 22.391 -2.398 -20.490 1.00 85.19 324 ASN A CA 1
ATOM 2576 C C . ASN A 1 324 ? 23.666 -2.124 -21.313 1.00 85.19 324 ASN A C 1
ATOM 2578 O O . ASN A 1 324 ? 24.014 -2.921 -22.181 1.00 85.19 324 ASN A O 1
ATOM 2582 N N . ASN A 1 325 ? 24.373 -1.023 -21.041 1.00 87.12 325 ASN A N 1
ATOM 2583 C CA . ASN A 1 325 ? 25.644 -0.667 -21.670 1.00 87.12 325 ASN A CA 1
ATOM 2584 C C . ASN A 1 325 ? 26.856 -1.070 -20.810 1.00 87.12 325 ASN A C 1
ATOM 2586 O O . ASN A 1 325 ? 27.989 -0.710 -21.135 1.00 87.12 325 ASN A O 1
ATOM 2590 N N . GLY A 1 326 ? 26.639 -1.789 -19.704 1.00 85.44 326 GLY A N 1
ATOM 2591 C CA . GLY A 1 326 ? 27.682 -2.222 -18.780 1.00 85.44 326 GLY A CA 1
ATOM 2592 C C . GLY A 1 326 ? 28.193 -1.124 -17.840 1.00 85.44 326 GLY A C 1
ATOM 2593 O O . GLY A 1 326 ? 29.229 -1.324 -17.203 1.00 85.44 326 GLY A O 1
ATOM 2594 N N . ARG A 1 327 ? 27.513 0.028 -17.750 1.00 88.56 327 ARG A N 1
ATOM 2595 C CA . ARG A 1 327 ? 27.933 1.180 -16.933 1.00 88.56 327 ARG A CA 1
ATOM 2596 C C . ARG A 1 327 ? 27.201 1.195 -15.600 1.00 88.56 327 ARG A C 1
ATOM 2598 O O . ARG A 1 327 ? 26.007 0.936 -15.552 1.00 88.56 327 ARG A O 1
ATOM 2605 N N . PHE A 1 328 ? 27.896 1.555 -14.525 1.00 88.12 328 PHE A N 1
ATOM 2606 C CA . PHE A 1 328 ? 27.252 1.759 -13.224 1.00 88.12 328 PHE A CA 1
ATOM 2607 C C . PHE A 1 328 ? 26.596 3.144 -13.101 1.00 88.12 328 PHE A C 1
ATOM 2609 O O . PHE A 1 328 ? 25.526 3.274 -12.515 1.00 88.12 328 PHE A O 1
ATOM 2616 N N . PHE A 1 329 ? 27.225 4.191 -13.643 1.00 91.50 329 PHE A N 1
ATOM 2617 C CA . PHE A 1 329 ? 26.728 5.562 -13.544 1.00 91.50 329 PHE A CA 1
ATOM 2618 C C . PHE A 1 329 ? 27.265 6.458 -14.660 1.00 91.50 329 PHE A C 1
ATOM 2620 O O . PHE A 1 329 ? 28.246 6.131 -15.331 1.00 91.50 329 PHE A O 1
ATOM 2627 N N . GLU A 1 330 ? 26.636 7.618 -14.815 1.00 92.38 330 GLU A N 1
ATOM 2628 C CA . GLU A 1 330 ? 27.073 8.712 -15.673 1.00 92.38 330 GLU A CA 1
ATOM 2629 C C . GLU A 1 330 ? 27.177 10.001 -14.853 1.00 92.38 330 GLU A C 1
ATOM 2631 O O . GLU A 1 330 ? 26.384 10.244 -13.942 1.00 92.38 330 GLU A O 1
ATOM 2636 N N . VAL A 1 331 ? 28.162 10.837 -15.180 1.00 91.50 331 VAL A N 1
ATOM 2637 C CA . VAL A 1 331 ? 28.358 12.146 -14.550 1.00 91.50 331 VAL A CA 1
ATOM 2638 C C . VAL A 1 331 ? 28.325 13.209 -15.635 1.00 91.50 331 VAL A C 1
ATOM 2640 O O . VAL A 1 331 ? 29.161 13.206 -16.538 1.00 91.50 331 VAL A O 1
ATOM 2643 N N . GLN A 1 332 ? 27.362 14.121 -15.552 1.00 92.19 332 GLN A N 1
ATOM 2644 C CA . GLN A 1 332 ? 27.230 15.237 -16.482 1.00 92.19 332 GLN A CA 1
ATOM 2645 C C . GLN A 1 332 ? 27.678 16.518 -15.791 1.00 92.19 332 GLN A C 1
ATOM 2647 O O . GLN A 1 332 ? 27.009 17.018 -14.888 1.00 92.19 332 GLN A O 1
ATOM 2652 N N . LYS A 1 333 ? 28.814 17.059 -16.222 1.00 91.38 333 LYS A N 1
ATOM 2653 C CA . LYS A 1 333 ? 29.264 18.391 -15.820 1.00 91.38 333 LYS A CA 1
ATOM 2654 C C . LYS A 1 333 ? 28.557 19.432 -16.686 1.00 91.38 333 LYS A C 1
ATOM 2656 O O . LYS A 1 333 ? 28.659 19.373 -17.909 1.00 91.38 333 LYS A O 1
ATOM 2661 N N . ILE A 1 334 ? 27.856 20.371 -16.059 1.00 87.75 334 ILE A N 1
ATOM 2662 C CA . ILE A 1 334 ? 27.219 21.481 -16.768 1.00 87.75 334 ILE A CA 1
ATOM 2663 C C . ILE A 1 334 ? 28.295 22.519 -17.075 1.00 87.75 334 ILE A C 1
ATOM 2665 O O . ILE A 1 334 ? 28.967 23.020 -16.173 1.00 87.75 334 ILE A O 1
ATOM 2669 N N . ILE A 1 335 ? 28.477 22.793 -18.362 1.00 83.00 335 ILE A N 1
ATOM 2670 C CA . ILE A 1 335 ? 29.367 23.834 -18.864 1.00 83.00 335 ILE A CA 1
ATOM 2671 C C . ILE A 1 335 ? 28.446 24.967 -19.313 1.00 83.00 335 ILE A C 1
ATOM 2673 O O . ILE A 1 335 ? 27.706 24.793 -20.281 1.00 83.00 335 ILE A O 1
ATOM 2677 N N . GLU A 1 336 ? 28.431 26.059 -18.550 1.00 63.97 336 GLU A N 1
ATOM 2678 C CA . GLU A 1 336 ? 27.757 27.314 -18.919 1.00 63.97 336 GLU A CA 1
ATOM 2679 C C . GLU A 1 336 ? 28.688 28.213 -19.738 1.00 63.97 336 GLU A C 1
ATOM 2681 O O . GLU A 1 336 ? 29.903 28.253 -19.420 1.00 63.97 336 GLU A O 1
#

pLDDT: mean 82.89, std 10.95, range [51.19, 97.25]

Radius of gyration: 30.95 Å; Cα contacts (8 Å, |Δi|>4): 655; chains: 1; bounding box: 92×52×86 Å

Sequence (336 aa):
MPKDGTYTIEFKIAAINDNSFVNADVYRKKFTGTKGYNPIFIDFSVVPEEVLGEGWQANERGVYVSITVTTEEEIPLKQIHISSISFYNSIEELQNDEVVTIGCITEYGGDMTMDVADSVCFGAKYDPSSASITRTFTGGKTSGNYWLLNPFMRRGDLSKGWTVVKEKDKVRELTIDGRRYGYILLNGLSKQECSFSKALVASECNFTDAELTKVNLPDVAVLNEKQYQIIKHGEYDGYLIVHERLIGQPLLYAYPKEVSIEQYVGEDDAYEGRRVRLFFPTVQTDGVKVNYIFNNVLVTSFPTTLSNTDETTFEFEVSIQKDNNGRFFEVQKIIE

Nearest PDB structures (foldseek):
  8xkn-assembly1_C  TM=6.027E-01  e=5.297E-06  Bacillus halotolerans
  8vjh-assembly1_K  TM=3.869E-01  e=6.136E-07  Chivirus chi
  8xan-assembly1_C  TM=2.169E-01  e=1.304E-01  Acinetobacter phage SH-Ab 15497
  6e1r-assembly1_B  TM=2.839E-01  e=5.250E+00  Acinetobacter phage vB_ApiP_P1
  8vjh-assembly1_B  TM=1.541E-01  e=3.482E+00  Chivirus chi

Secondary structure (DSSP, 8-state):
-PPSEEEEEEEEEEETT-TT-SSEEEEEEEEEE-SS-------SSSPPSEEETT-----TT-EEEEEEEEESS---GGG---------SSSGGG-TT----EES--EEE--EE-PEEP-SSS--EE-TTS-EEEEEEEESEE-TTGGGG-SSEEE-S--EEEEEEEEEEEPEEEEETTEEEEEEEETTB-STTTTS-EEEETT-SSHHHHEEEEP--SSPP---TTEEEEEEETTTEEEEEE-GGGTTSEEEEEEEEEEE---EEE-GGGGTT-EEEEEEEEE-TTS-EEEEEEEEEEE--------SSS---EEEEEEE---TTS-S-EEEE---

Foldseek 3Di:
DDDFAKKKKKKWKAAPVPPVPQWIAIAMDIDGDHPDDDDDDDDPVDHGPDTHDNYHDDDPVDMDMDMDMDGPDPDDPVPDDDDDDDDDPDVVVVVPPDDKDFPAWPDKDWDFDWDWDDDPDDDIDTDPVRTWTKIKIKGQDIDPVCCLLVLFKDWDPAQKDKDKDKDKDAFAWDDDPNDIWTKDKFFQFDPVVQVPKWKFQPPDPDRVVRTADEDDDQDDDDADQRHWYWYDDPDGMIITIHHNVRHGTMMIMIGIHMDGDGDMGGDPVSNPDPFDKDWDWDADPVRWIKIKIQRGKRWPDDDDDDDPDSGDMGMTMIIFAQDPVRDRIDMDTDDD

Organism: Enterococcus faecalis (NCBI:txid1351)